Protein AF-A0A2E7PSP0-F1 (afdb_monomer)

Mean predicted aligned error: 5.75 Å

Nearest PDB structures (foldseek):
  1oyz-assembly1_A  TM=4.033E-01  e=1.168E-01  Escherichia coli
  5iz8-assembly2_B  TM=3.965E-01  e=3.398E-01  Homo sapiens
  7uxh-assembly1_C  TM=4.392E-01  e=1.036E+00  Homo sapiens
  6vfk-assembly1_B  TM=2.420E-01  e=1.693E-01  synthetic construct
  6zpp-assembly1_A  TM=1.652E-01  e=2.879E+00  Drechmeria coniospora

Secondary structure (DSSP, 8-state):
---S-TTEEEEEEEE-TTSPEEEEEEE--S-SS-SS---TTS-EEEEE--SPPPPPSS-GGGS-HHHHHHGGG-SSHHHHHHHHHHHHHHHHTT---HHHHHHHHHHHHH-SSHHHHHHHHHHHHHTT---HHHHHHHTT-SSHHHHHHHHHHHHTTS---HHHHHHHHHHHHH---HHHHHHHHHHGGGS-GGGHHHHHHHHHS--TTTT-SSHHHHHHHHHHHHHHH-HHHHHHHHHH---HHHHHHHHHHHHTT--

pLDDT: mean 93.16, std 9.12, range [39.53, 98.75]

Solvent-accessible surface area (backbone atoms only — not comparable to full-atom values): 14741 Å² total; per-residue (Å²): 138,89,76,90,59,88,42,68,34,82,77,45,81,44,69,41,91,49,69,28,39,35,36,38,32,47,54,64,88,53,81,99,64,68,90,85,67,87,67,87,79,65,55,48,78,45,78,49,71,78,84,86,72,56,75,76,92,62,68,74,89,77,49,52,50,49,61,32,48,61,26,52,74,43,90,53,61,48,45,27,54,52,26,43,51,51,45,29,54,35,42,75,69,69,51,85,43,65,65,21,50,53,54,29,54,47,34,42,75,71,36,93,40,71,67,41,21,49,50,20,50,52,41,37,50,62,47,66,73,56,54,70,69,56,36,58,56,42,46,68,45,92,49,61,68,50,24,38,49,22,55,48,65,63,35,66,88,58,48,69,52,71,71,54,48,56,50,50,32,56,43,38,64,72,60,83,52,67,68,42,50,39,54,56,29,59,48,29,65,53,42,59,58,86,62,26,56,60,43,49,45,30,57,26,56,51,50,93,55,48,83,45,89,53,49,50,52,41,40,40,69,27,42,56,74,28,40,80,76,35,59,65,63,44,53,57,44,47,77,58,46,48,25,65,68,48,43,53,52,52,53,52,50,62,61,74,69,72,124

Foldseek 3Di:
DDDPPPQWDFDDWDADPQRWIKTKTDRCPDPPDDPPDGDPPPIDIDTHDDDDTDDDPDDLLPDDLLRLLVQLPPPDVVSLVVSLVSLLVCLVVVHDNPNSLVSLVCQLVPPPDPSSNVSSVSSCLSSVNDDLVRLLVQCPDPDLVSVLVSLCSCCVVLAHDPSRLVSLLVCLQPPDDPSNLLSSLQCLQSDDLVSSLSNLLSNQQDCNCLVPPRNLVSNCVSNVVSCLVDVPSLVVSLVRGPRVVSNVVSVVSSVVSPD

Structure (mmCIF, N/CA/C/O backbone):
data_AF-A0A2E7PSP0-F1
#
_entry.id   AF-A0A2E7PSP0-F1
#
loop_
_atom_site.group_PDB
_atom_site.id
_atom_site.type_symbol
_atom_site.label_atom_id
_atom_site.label_alt_id
_atom_site.label_comp_id
_atom_site.label_asym_id
_atom_site.label_entity_id
_atom_site.label_seq_id
_atom_site.pdbx_PDB_ins_code
_atom_site.Cartn_x
_atom_site.Cartn_y
_atom_site.Cartn_z
_atom_site.occupancy
_atom_site.B_iso_or_equiv
_atom_site.auth_seq_id
_atom_site.auth_comp_id
_atom_site.auth_asym_id
_atom_site.auth_atom_id
_atom_site.pdbx_PDB_model_num
ATOM 1 N N . MET A 1 1 ? 6.966 13.602 29.232 1.00 71.56 1 MET A N 1
ATOM 2 C CA . MET A 1 1 ? 7.280 12.817 30.443 1.00 71.56 1 MET A CA 1
ATOM 3 C C . MET A 1 1 ? 8.720 13.118 30.806 1.00 71.56 1 MET A C 1
ATOM 5 O O . MET A 1 1 ? 9.566 13.024 29.930 1.00 71.56 1 MET A O 1
ATOM 9 N N . GLN A 1 2 ? 8.981 13.558 32.032 1.00 82.06 2 GLN A N 1
ATOM 10 C CA . GLN A 1 2 ? 10.339 13.712 32.555 1.00 82.06 2 GLN A CA 1
ATOM 11 C C . GLN A 1 2 ? 10.537 12.634 33.618 1.00 82.06 2 GLN A C 1
ATOM 13 O O . GLN A 1 2 ? 9.625 12.378 34.402 1.00 82.06 2 GLN A O 1
ATOM 18 N N . THR A 1 3 ? 11.695 11.987 33.621 1.00 85.25 3 THR A N 1
ATOM 19 C CA . THR A 1 3 ? 12.044 10.933 34.577 1.00 85.25 3 THR A CA 1
ATOM 20 C C . THR A 1 3 ? 13.431 11.206 35.143 1.00 85.25 3 THR A C 1
ATOM 22 O O . THR A 1 3 ? 14.281 11.764 34.454 1.00 85.25 3 THR A O 1
ATOM 25 N N . LYS A 1 4 ? 13.638 10.848 36.414 1.00 89.25 4 LYS A N 1
ATOM 26 C CA . LYS A 1 4 ? 14.958 10.874 37.066 1.00 89.25 4 LYS A CA 1
ATOM 27 C C . LYS A 1 4 ? 15.727 9.567 36.865 1.00 89.25 4 LYS A C 1
ATOM 29 O O . LYS A 1 4 ? 16.891 9.488 37.236 1.00 89.25 4 LYS A O 1
ATOM 34 N N . ASP A 1 5 ? 15.061 8.549 36.329 1.00 85.94 5 ASP A N 1
ATOM 35 C CA . ASP A 1 5 ? 15.679 7.272 36.016 1.00 85.94 5 ASP A CA 1
ATOM 36 C C . ASP A 1 5 ? 16.501 7.398 34.732 1.00 85.94 5 ASP A C 1
ATOM 38 O O . ASP A 1 5 ? 15.949 7.574 33.644 1.00 85.94 5 ASP A O 1
ATOM 42 N N . VAL A 1 6 ? 17.822 7.332 34.883 1.00 85.94 6 VAL A N 1
ATOM 43 C CA . VAL A 1 6 ? 18.787 7.467 33.785 1.00 85.94 6 VAL A CA 1
ATOM 44 C C . VAL A 1 6 ? 18.730 6.301 32.798 1.00 85.94 6 VAL A C 1
ATOM 46 O O . VAL A 1 6 ? 19.162 6.456 31.657 1.00 85.94 6 VAL A O 1
ATOM 49 N N . TRP A 1 7 ? 18.150 5.171 33.211 1.00 82.50 7 TRP A N 1
ATOM 50 C CA . TRP A 1 7 ? 18.027 3.959 32.407 1.00 82.50 7 TRP A CA 1
ATOM 51 C C . TRP A 1 7 ? 16.686 3.841 31.691 1.00 82.50 7 TRP A C 1
ATOM 53 O O . TRP A 1 7 ? 16.471 2.874 30.972 1.00 82.50 7 TRP A O 1
ATOM 63 N N . PHE A 1 8 ? 15.780 4.805 31.863 1.00 84.88 8 PHE A N 1
ATOM 64 C CA . PHE A 1 8 ? 14.511 4.822 31.142 1.00 84.88 8 PHE A CA 1
ATOM 65 C C . PHE A 1 8 ? 14.732 5.038 29.638 1.00 84.88 8 PHE A C 1
ATOM 67 O O . PHE A 1 8 ? 15.348 6.030 29.224 1.00 84.88 8 PHE A O 1
ATOM 74 N N . ARG A 1 9 ? 14.137 4.173 28.814 1.00 85.19 9 ARG A N 1
ATOM 75 C CA . ARG A 1 9 ? 14.036 4.324 27.357 1.00 85.19 9 ARG A CA 1
ATOM 76 C C . ARG A 1 9 ? 12.590 4.082 26.938 1.00 85.19 9 ARG A C 1
ATOM 78 O O . ARG A 1 9 ? 12.127 2.951 26.840 1.00 85.19 9 ARG A O 1
ATOM 85 N N . GLY A 1 10 ? 11.867 5.161 26.642 1.00 87.00 10 GLY A N 1
ATOM 86 C CA . GLY A 1 10 ? 10.539 5.063 26.036 1.00 87.00 10 GLY A CA 1
ATOM 87 C C . GLY A 1 10 ? 10.654 4.540 24.605 1.00 87.00 10 GLY A C 1
ATOM 88 O O . GLY A 1 10 ? 11.118 5.273 23.734 1.00 87.00 10 GLY A O 1
ATOM 89 N N . VAL A 1 11 ? 10.248 3.292 24.374 1.00 86.81 11 VAL A N 1
ATOM 90 C CA . VAL A 1 11 ? 10.440 2.597 23.087 1.00 86.81 11 VAL A CA 1
ATOM 91 C C . VAL A 1 11 ? 9.175 2.514 22.242 1.00 86.81 11 VAL A C 1
ATOM 93 O O . VAL A 1 11 ? 9.271 2.379 21.028 1.00 86.81 11 VAL A O 1
ATOM 96 N N . GLU A 1 12 ? 7.996 2.614 22.855 1.00 90.00 12 GLU A N 1
ATOM 97 C CA . GLU A 1 12 ? 6.724 2.448 22.149 1.00 90.00 12 GLU A CA 1
ATOM 98 C C . GLU A 1 12 ? 5.632 3.331 22.750 1.00 90.00 12 GLU A C 1
ATOM 100 O O . GLU A 1 12 ? 5.545 3.498 23.972 1.00 90.00 12 GLU A O 1
ATOM 105 N N . LEU A 1 13 ? 4.774 3.858 21.873 1.00 92.06 13 LEU A N 1
ATOM 106 C CA . LEU A 1 13 ? 3.587 4.633 22.217 1.00 92.06 13 LEU A CA 1
ATOM 107 C C . LEU A 1 13 ? 2.357 4.008 21.561 1.00 92.06 13 LEU A C 1
ATOM 109 O O . LEU A 1 13 ? 2.233 3.992 20.339 1.00 92.06 13 LEU A O 1
ATOM 113 N N . SER A 1 14 ? 1.406 3.559 22.375 1.00 91.44 14 SER A N 1
ATOM 114 C CA . SER A 1 14 ? 0.183 2.910 21.895 1.00 91.44 14 SER A CA 1
ATOM 115 C C . SER A 1 14 ? -1.064 3.516 22.533 1.00 91.44 14 SER A C 1
ATOM 117 O O . SER A 1 14 ? -1.093 3.799 23.725 1.00 91.44 14 SER A O 1
ATOM 119 N N . TYR A 1 15 ? -2.128 3.710 21.755 1.00 89.88 15 TYR A N 1
ATOM 120 C CA . TYR A 1 15 ? -3.398 4.232 22.270 1.00 89.88 15 TYR A CA 1
ATOM 121 C C . TYR A 1 15 ? -4.268 3.112 22.842 1.00 89.88 15 TYR A C 1
ATOM 123 O O . TYR A 1 15 ? -4.353 2.029 22.269 1.00 89.88 15 TYR A O 1
ATOM 131 N N . GLY A 1 16 ? -4.948 3.393 23.949 1.00 91.56 16 GLY A N 1
ATOM 132 C CA . GLY A 1 16 ? -5.977 2.543 24.534 1.00 91.56 16 GLY A CA 1
ATOM 133 C C . GLY A 1 16 ? -7.390 2.859 24.030 1.00 91.56 16 GLY A C 1
ATOM 134 O O . GLY A 1 16 ? -7.619 3.898 23.402 1.00 91.56 16 GLY A O 1
ATOM 135 N N . PRO A 1 17 ? -8.377 2.005 24.358 1.00 93.06 17 PRO A N 1
ATOM 136 C CA . PRO A 1 17 ? -9.785 2.211 23.998 1.00 93.06 17 PRO A CA 1
ATOM 137 C C . PRO A 1 17 ? -10.392 3.509 24.537 1.00 93.06 17 PRO A C 1
ATOM 139 O O . PRO A 1 17 ? -11.297 4.076 23.922 1.00 93.06 17 PRO A O 1
ATOM 142 N N . ASP A 1 18 ? -9.888 3.983 25.669 1.00 92.06 18 ASP A N 1
ATOM 143 C CA . ASP A 1 18 ? -10.347 5.168 26.388 1.00 92.06 18 ASP A CA 1
ATOM 144 C C . ASP A 1 18 ? -9.577 6.445 26.014 1.00 92.06 18 ASP A C 1
ATOM 146 O O . ASP A 1 18 ? -9.788 7.492 26.619 1.00 92.06 18 ASP A O 1
ATOM 150 N N . GLY A 1 19 ? -8.691 6.364 25.014 1.00 89.94 19 GLY A N 1
ATOM 151 C CA . GLY A 1 19 ? -7.869 7.482 24.546 1.00 89.94 19 GLY A CA 1
ATOM 152 C C . GLY A 1 19 ? -6.594 7.713 25.359 1.00 89.94 19 GLY A C 1
ATOM 153 O O . GLY A 1 19 ? 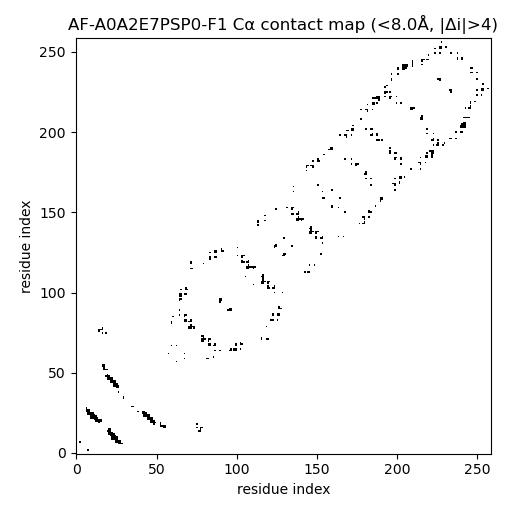-5.808 8.585 24.995 1.00 89.94 19 GLY A O 1
ATOM 154 N N . GLY A 1 20 ? -6.357 6.931 26.419 1.00 92.50 20 GLY A N 1
ATOM 155 C CA . GLY A 1 20 ? -5.087 6.956 27.141 1.00 92.50 20 GLY A CA 1
ATOM 156 C C . GLY A 1 20 ? -3.929 6.484 26.259 1.00 92.50 20 GLY A C 1
ATOM 157 O O . GLY A 1 20 ? -4.107 5.629 25.392 1.00 92.50 20 GLY A O 1
ATOM 158 N N . VAL A 1 21 ? -2.736 7.026 26.488 1.00 92.19 21 VAL A N 1
ATOM 159 C CA . VAL A 1 21 ? -1.502 6.617 25.807 1.00 92.19 21 VAL A CA 1
ATOM 160 C C . VAL A 1 21 ? -0.703 5.718 26.737 1.00 92.19 21 VAL A C 1
ATOM 162 O O . VAL A 1 21 ? -0.357 6.111 27.848 1.00 92.19 21 VAL A O 1
ATOM 165 N N . TYR A 1 22 ? -0.405 4.515 26.278 1.00 92.88 22 TYR A N 1
ATOM 166 C CA . TYR A 1 22 ? 0.503 3.588 26.924 1.00 92.88 22 TYR A CA 1
ATOM 167 C C . TYR A 1 22 ? 1.924 3.841 26.427 1.00 92.88 22 TYR A C 1
ATOM 169 O O . TYR A 1 22 ? 2.145 3.919 25.219 1.00 92.88 22 TYR A O 1
ATOM 177 N N . VAL A 1 23 ? 2.867 3.963 27.360 1.00 93.00 23 VAL A N 1
ATOM 178 C CA . VAL A 1 23 ? 4.303 4.077 27.086 1.00 93.00 23 VAL A CA 1
ATOM 179 C C . VAL A 1 23 ? 4.986 2.829 27.616 1.00 93.00 23 VAL A C 1
ATOM 181 O O . VAL A 1 23 ? 4.871 2.534 28.810 1.00 93.00 23 VAL A O 1
ATOM 184 N N . LEU A 1 24 ? 5.684 2.115 26.735 1.00 90.88 24 LEU A N 1
ATOM 185 C CA . LEU A 1 24 ? 6.563 1.019 27.134 1.00 90.88 24 LEU A CA 1
ATOM 186 C C . LEU A 1 24 ? 7.965 1.561 27.367 1.00 90.88 24 LEU A C 1
ATOM 188 O O . LEU A 1 24 ? 8.513 2.283 26.531 1.00 90.88 24 LEU A O 1
ATOM 192 N N . ASP A 1 25 ? 8.521 1.193 28.508 1.00 87.06 25 ASP A N 1
ATOM 193 C CA . ASP A 1 25 ? 9.875 1.523 28.904 1.00 87.06 25 ASP A CA 1
ATOM 194 C C . ASP A 1 25 ? 10.762 0.281 28.859 1.00 87.06 25 ASP A C 1
ATOM 196 O O . ASP A 1 25 ? 10.456 -0.734 29.493 1.00 87.06 25 ASP A O 1
ATOM 200 N N . TRP A 1 26 ? 11.858 0.388 28.117 1.00 77.69 26 TRP A N 1
ATOM 201 C CA . TRP A 1 26 ? 12.962 -0.555 28.141 1.00 77.69 26 TRP A CA 1
ATOM 202 C C . TRP A 1 26 ? 14.073 0.009 29.028 1.00 77.69 26 TRP A C 1
ATOM 204 O O . TRP A 1 26 ? 14.575 1.101 28.784 1.00 77.69 26 TRP A O 1
ATOM 214 N N . SER A 1 27 ? 14.456 -0.736 30.065 1.00 77.62 27 SER A N 1
ATOM 215 C CA . SER A 1 27 ? 15.596 -0.363 30.900 1.00 77.62 27 SER A CA 1
ATOM 216 C C . SER A 1 27 ? 16.863 -1.014 30.356 1.00 77.62 27 SER A C 1
ATOM 218 O O . SER A 1 27 ? 17.037 -2.227 30.468 1.00 77.62 27 SER A O 1
ATOM 220 N N . ASP A 1 28 ? 17.7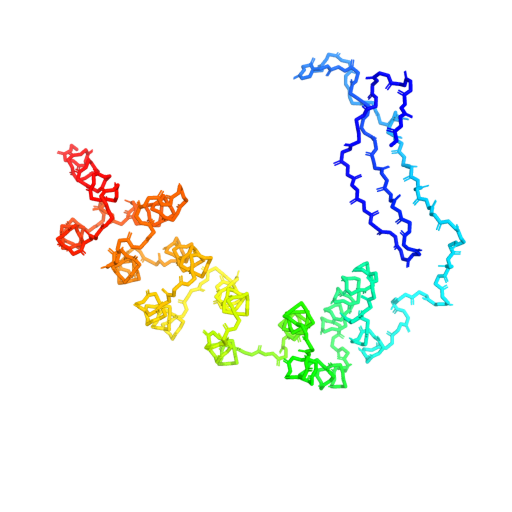12 -0.191 29.748 1.00 69.38 28 ASP A N 1
ATOM 221 C CA . ASP A 1 28 ? 18.973 -0.598 29.126 1.00 69.38 28 ASP A CA 1
ATOM 222 C C . ASP A 1 28 ? 20.137 -0.251 30.060 1.00 69.38 28 ASP A C 1
ATOM 224 O O . ASP A 1 28 ? 20.661 0.860 30.010 1.00 69.38 28 ASP A O 1
ATOM 228 N N . ILE A 1 29 ? 20.471 -1.167 30.976 1.00 73.94 29 ILE A N 1
ATOM 229 C CA . ILE A 1 29 ? 21.556 -0.975 31.955 1.00 73.94 29 ILE A CA 1
ATOM 230 C C . ILE A 1 29 ? 22.924 -1.471 31.457 1.00 73.94 29 ILE A C 1
ATOM 232 O O . ILE A 1 29 ? 23.925 -1.272 32.144 1.00 73.94 29 ILE A O 1
ATOM 236 N N . GLY A 1 30 ? 22.976 -2.080 30.268 1.00 66.94 30 GLY A N 1
ATOM 237 C CA . GLY A 1 30 ? 24.173 -2.667 29.672 1.00 66.94 30 GLY A CA 1
ATOM 238 C C . GLY A 1 30 ? 24.266 -2.292 28.197 1.00 66.94 30 GLY A C 1
ATOM 239 O O . GLY A 1 30 ? 23.783 -3.020 27.336 1.00 66.94 30 GLY A O 1
ATOM 240 N N . GLU A 1 31 ? 24.891 -1.151 27.894 1.00 56.16 31 GLU A N 1
ATOM 241 C CA . GLU A 1 31 ? 24.964 -0.634 26.524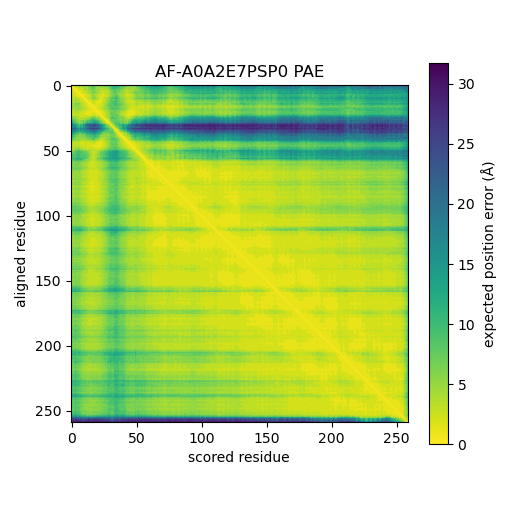 1.00 56.16 31 GLU A CA 1
ATOM 242 C C . GLU A 1 31 ? 25.603 -1.644 25.549 1.00 56.16 31 GLU A C 1
ATOM 244 O O . GLU A 1 31 ? 26.785 -1.968 25.652 1.00 56.16 31 GLU A O 1
ATOM 249 N N . CYS A 1 32 ? 24.821 -2.078 24.553 1.00 60.53 32 CYS A N 1
ATOM 250 C CA . CYS A 1 32 ? 25.211 -2.728 23.285 1.00 60.53 32 CYS A CA 1
ATOM 251 C C . CYS A 1 32 ? 26.057 -4.023 23.323 1.00 60.53 32 CYS A C 1
ATOM 253 O O . CYS A 1 32 ? 26.163 -4.686 22.290 1.00 60.53 32 CYS A O 1
ATOM 255 N N . HIS A 1 33 ? 26.608 -4.432 24.464 1.00 60.50 33 HIS A N 1
ATOM 256 C CA . HIS A 1 33 ? 27.386 -5.658 24.650 1.00 60.50 33 HIS A CA 1
ATOM 257 C C . HIS A 1 33 ? 27.130 -6.207 26.063 1.00 60.50 33 HIS A C 1
ATOM 259 O O . HIS A 1 33 ? 27.864 -5.917 27.004 1.00 60.50 33 HIS A O 1
ATOM 265 N N . GLU A 1 34 ? 26.045 -6.968 26.220 1.00 59.06 34 GLU A N 1
ATOM 266 C CA . GLU A 1 34 ? 25.614 -7.516 27.514 1.00 59.06 34 GLU A CA 1
ATOM 267 C C . GLU A 1 34 ? 26.605 -8.566 28.050 1.00 59.06 34 GLU A C 1
ATOM 269 O O . GLU A 1 34 ? 26.826 -9.602 27.422 1.00 59.06 34 GLU A O 1
ATOM 274 N N . ASN A 1 35 ? 27.149 -8.328 29.249 1.00 59.94 35 ASN A N 1
ATOM 275 C CA . ASN A 1 35 ? 27.879 -9.329 30.046 1.00 59.94 35 ASN A CA 1
ATOM 276 C C . ASN A 1 35 ? 27.060 -9.827 31.261 1.00 59.94 35 ASN A C 1
ATOM 278 O O . ASN A 1 35 ? 27.475 -10.771 31.931 1.00 59.94 35 ASN A O 1
ATOM 282 N N . ASP A 1 36 ? 25.910 -9.210 31.550 1.00 66.62 36 ASP A N 1
ATOM 283 C CA . ASP A 1 36 ? 25.029 -9.442 32.708 1.00 66.62 36 ASP A CA 1
ATOM 284 C C . ASP A 1 36 ? 23.599 -9.902 32.339 1.00 66.62 36 ASP A C 1
ATOM 286 O O . ASP A 1 36 ? 22.880 -10.424 33.195 1.00 66.62 36 ASP A O 1
ATOM 290 N N . GLY A 1 37 ? 23.230 -9.838 31.055 1.00 65.69 37 GLY A N 1
ATOM 291 C CA . GLY A 1 37 ? 22.033 -10.459 30.475 1.00 65.69 37 GLY A CA 1
ATOM 292 C C . GLY A 1 37 ? 20.758 -9.603 30.502 1.00 65.69 37 GLY A C 1
ATOM 293 O O . GLY A 1 37 ? 20.738 -8.457 30.934 1.00 65.69 37 GLY A O 1
ATOM 294 N N . VAL A 1 38 ? 19.645 -10.176 30.026 1.00 69.19 38 VAL A N 1
ATOM 295 C CA . VAL A 1 38 ? 18.375 -9.447 29.843 1.00 69.19 38 VAL A CA 1
ATOM 296 C C . VAL A 1 38 ? 17.596 -9.298 31.157 1.00 69.19 38 VAL A C 1
ATOM 298 O O . VAL A 1 38 ? 17.055 -10.268 31.702 1.00 69.19 38 VAL A O 1
ATOM 301 N N . HIS A 1 39 ? 17.424 -8.059 31.620 1.00 73.12 39 HIS A N 1
ATOM 302 C CA . HIS A 1 39 ? 16.667 -7.723 32.831 1.00 73.12 39 HIS A CA 1
ATOM 303 C C . HIS A 1 39 ? 15.143 -7.760 32.609 1.00 73.12 39 HIS A C 1
ATOM 305 O O . HIS A 1 39 ? 14.502 -6.772 32.264 1.00 73.12 39 HIS A O 1
ATOM 311 N N . ARG A 1 40 ? 14.517 -8.918 32.846 1.00 75.31 40 ARG A N 1
ATOM 312 C CA . ARG A 1 40 ? 13.077 -9.149 32.582 1.00 75.31 40 ARG A CA 1
ATOM 313 C C . ARG A 1 40 ? 12.094 -8.440 33.524 1.00 75.31 40 ARG A C 1
ATOM 315 O O . ARG A 1 40 ? 10.895 -8.456 33.258 1.00 75.31 40 ARG A O 1
ATOM 322 N N . THR A 1 41 ? 12.565 -7.859 34.624 1.00 79.94 41 THR A N 1
ATOM 323 C CA . THR A 1 41 ? 11.721 -7.234 35.663 1.00 79.94 41 THR A CA 1
ATOM 324 C C . THR A 1 41 ? 11.849 -5.713 35.727 1.00 79.94 41 THR A C 1
ATOM 326 O O . THR A 1 41 ? 11.142 -5.084 36.510 1.00 79.94 41 THR A O 1
ATOM 329 N N . SER A 1 42 ? 12.731 -5.113 34.923 1.00 76.88 42 SER A N 1
ATOM 330 C CA . SER A 1 42 ? 12.992 -3.667 34.929 1.00 76.88 42 SER A CA 1
ATOM 331 C C . SER A 1 42 ? 12.089 -2.875 33.976 1.00 76.88 42 SER A C 1
ATOM 333 O O . SER A 1 42 ? 11.986 -1.656 34.104 1.00 76.88 42 SER A O 1
ATOM 335 N N . GLY A 1 43 ? 11.409 -3.551 33.043 1.00 79.81 43 GLY A N 1
ATOM 336 C CA . GLY A 1 43 ? 10.464 -2.921 32.122 1.00 79.81 43 GLY A CA 1
ATOM 337 C C . GLY A 1 43 ? 9.221 -2.384 32.835 1.00 79.81 43 GLY A C 1
ATOM 338 O O . GLY A 1 43 ? 8.681 -3.014 33.747 1.00 79.81 43 GLY A O 1
ATOM 339 N N . ARG A 1 44 ? 8.739 -1.216 32.404 1.00 87.44 44 ARG A N 1
ATOM 340 C CA . ARG A 1 44 ? 7.559 -0.549 32.979 1.00 87.44 44 ARG A CA 1
ATOM 341 C C . ARG A 1 44 ? 6.552 -0.200 31.890 1.00 87.44 44 ARG A C 1
ATOM 343 O O . ARG A 1 44 ? 6.919 0.118 30.762 1.00 87.44 44 ARG A O 1
ATOM 350 N N . ILE A 1 45 ? 5.269 -0.222 32.252 1.00 90.69 45 ILE A N 1
ATOM 351 C CA . ILE A 1 45 ? 4.171 0.231 31.394 1.00 90.69 45 ILE A CA 1
ATOM 352 C C . ILE A 1 45 ? 3.499 1.416 32.076 1.00 90.69 45 ILE A C 1
ATOM 354 O O . ILE A 1 45 ? 2.874 1.268 33.126 1.00 90.69 45 ILE A O 1
ATOM 358 N N . PHE A 1 46 ? 3.605 2.593 31.469 1.00 91.50 46 PHE A N 1
ATOM 359 C CA . PHE A 1 46 ? 2.931 3.797 31.945 1.00 91.50 46 PHE A CA 1
ATOM 360 C C . PHE A 1 46 ? 1.652 4.013 31.149 1.00 91.50 46 PHE A C 1
ATOM 362 O O . PHE A 1 46 ? 1.666 3.886 29.930 1.00 91.50 46 PHE A O 1
ATOM 369 N N . LYS A 1 47 ? 0.561 4.397 31.814 1.00 92.69 47 LYS A N 1
ATOM 370 C CA . LYS A 1 47 ? -0.646 4.892 31.146 1.00 92.69 47 LYS A CA 1
ATOM 371 C C . LYS A 1 47 ? -0.803 6.378 31.426 1.00 92.69 47 LYS A C 1
ATOM 373 O O . LYS A 1 47 ? -1.057 6.783 32.556 1.00 92.69 47 LYS A O 1
ATOM 378 N N . ILE A 1 48 ? -0.690 7.183 30.383 1.00 92.12 48 ILE A N 1
ATOM 379 C CA . ILE A 1 48 ? -0.890 8.627 30.417 1.00 92.12 48 ILE A CA 1
ATOM 380 C C . ILE A 1 48 ? -2.326 8.904 29.985 1.00 92.12 48 ILE A C 1
ATOM 382 O O . ILE A 1 48 ? -2.760 8.472 28.921 1.00 92.12 48 ILE A O 1
ATOM 386 N N . SER A 1 49 ? -3.083 9.602 30.824 1.00 92.44 49 SER A N 1
ATOM 387 C CA . SER A 1 49 ? -4.469 9.986 30.545 1.00 92.44 49 SER A CA 1
ATOM 388 C C . SER A 1 49 ? -4.658 11.470 30.838 1.00 92.44 49 SER A C 1
ATOM 390 O O . SER A 1 49 ? -3.986 12.016 31.711 1.00 92.44 49 SER A O 1
ATOM 392 N N . TYR A 1 50 ? -5.560 12.118 30.105 1.00 88.31 50 TYR A N 1
ATOM 393 C CA . TYR A 1 50 ? -5.920 13.517 30.313 1.00 88.31 50 TYR A CA 1
ATOM 394 C C . TYR A 1 50 ? -7.424 13.625 30.565 1.00 88.31 50 TYR A C 1
ATOM 396 O O . TYR A 1 50 ? -8.218 13.155 29.752 1.00 88.31 50 TYR A O 1
ATOM 404 N N . GLY A 1 51 ? -7.802 14.246 31.684 1.00 88.56 51 GLY A N 1
ATOM 405 C CA . GLY A 1 51 ? -9.194 14.324 32.124 1.00 88.56 51 GLY A CA 1
ATOM 406 C C . GLY A 1 51 ? -9.766 12.968 32.550 1.00 88.56 51 GLY A C 1
ATOM 407 O O . GLY A 1 51 ? -9.039 12.067 32.972 1.00 88.56 51 GLY A O 1
ATOM 408 N N . GLU A 1 52 ? -11.087 12.832 32.451 1.00 86.00 52 GLU A N 1
ATOM 409 C CA . GLU A 1 52 ? -11.786 11.589 32.776 1.00 86.00 52 GLU A CA 1
ATOM 410 C C . GLU A 1 52 ? -11.685 10.569 31.638 1.00 86.00 52 GLU A C 1
ATOM 412 O O . GLU A 1 52 ? -12.007 10.853 30.482 1.00 86.00 52 GLU A O 1
ATOM 417 N N . THR A 1 53 ? -11.285 9.345 31.982 1.00 85.69 53 THR A N 1
ATOM 418 C CA . THR A 1 53 ? -11.260 8.221 31.041 1.00 85.69 53 THR A CA 1
ATOM 419 C C . THR A 1 53 ? -12.582 7.469 31.078 1.00 85.69 53 THR A C 1
ATOM 421 O O . THR A 1 53 ? -13.101 7.132 32.143 1.00 85.69 53 THR A O 1
ATOM 424 N N . LYS A 1 54 ? -13.140 7.182 29.900 1.00 83.81 54 LYS A N 1
ATOM 425 C CA . LYS A 1 54 ? -14.381 6.412 29.775 1.00 83.81 54 LYS A CA 1
ATOM 426 C C . LYS A 1 54 ? -14.052 4.960 29.479 1.00 83.81 54 LYS A C 1
ATOM 428 O O . LYS A 1 54 ? -13.445 4.654 28.453 1.00 83.81 54 LYS A O 1
ATOM 433 N N . ARG A 1 55 ? -14.487 4.058 30.360 1.00 84.69 55 ARG A N 1
ATOM 434 C CA . ARG A 1 55 ? -14.454 2.622 30.067 1.00 84.69 55 ARG A CA 1
ATOM 435 C C . ARG A 1 55 ? -15.365 2.310 28.882 1.00 84.69 55 ARG A C 1
ATOM 437 O O . ARG A 1 55 ? -16.378 2.977 28.671 1.00 84.69 55 ARG A O 1
ATOM 444 N N . LEU A 1 56 ? -15.000 1.278 28.126 1.00 86.38 56 LEU A N 1
ATOM 445 C CA . LEU A 1 56 ? -15.881 0.723 27.106 1.00 86.38 56 LEU A CA 1
ATOM 446 C C . LEU A 1 56 ? -17.175 0.239 27.765 1.00 86.38 56 LEU A C 1
ATOM 448 O O . LEU A 1 56 ? -17.120 -0.447 28.784 1.00 86.38 56 LEU A O 1
ATOM 452 N N . ALA A 1 57 ? -18.316 0.579 27.167 1.00 84.88 57 ALA A N 1
ATOM 453 C CA . ALA A 1 57 ? -19.615 0.092 27.628 1.00 84.88 57 ALA A CA 1
ATOM 454 C C . ALA A 1 57 ? -19.751 -1.428 27.439 1.00 84.88 57 ALA A C 1
ATOM 456 O O . ALA A 1 57 ? -20.314 -2.103 28.293 1.00 84.88 57 ALA A O 1
ATOM 457 N N . LYS A 1 58 ? -19.198 -1.955 26.338 1.00 90.31 58 LYS A N 1
ATOM 458 C CA . LYS A 1 58 ? -19.087 -3.387 26.045 1.00 90.31 58 LYS A CA 1
ATOM 459 C C . LYS A 1 58 ? -17.755 -3.708 25.354 1.00 90.31 58 LYS A C 1
ATOM 461 O O . LYS A 1 58 ? -17.239 -2.849 24.626 1.00 90.31 58 LYS A O 1
ATOM 466 N N . PRO A 1 59 ? -17.171 -4.899 25.572 1.00 93.75 59 PRO A N 1
ATOM 467 C CA . PRO A 1 59 ? -16.015 -5.362 24.811 1.00 93.75 59 PRO A CA 1
ATOM 468 C C . PRO A 1 59 ? -16.296 -5.372 23.303 1.00 93.75 59 PRO A C 1
ATOM 470 O O . PRO A 1 59 ? -17.361 -5.798 22.869 1.00 93.75 59 PRO A O 1
ATOM 473 N N . LEU A 1 60 ? -15.333 -4.938 22.478 1.00 95.56 60 LEU A N 1
ATOM 474 C CA . LEU A 1 60 ? -15.584 -4.827 21.033 1.00 95.56 60 LEU A CA 1
ATOM 475 C C . LEU A 1 60 ? -15.829 -6.179 20.340 1.00 95.56 60 LEU A C 1
ATOM 477 O O . LEU A 1 60 ? -16.488 -6.210 19.312 1.00 95.56 60 LEU A O 1
ATOM 481 N N . HIS A 1 61 ? -15.322 -7.290 20.883 1.00 94.81 61 HIS A N 1
ATOM 482 C CA . HIS A 1 61 ? -15.518 -8.626 20.301 1.00 94.81 61 HIS A CA 1
ATOM 483 C C . HIS A 1 61 ? -16.956 -9.155 20.453 1.00 94.81 61 HIS A C 1
ATOM 485 O O . HIS A 1 61 ? -17.318 -10.131 19.804 1.00 94.81 61 HIS A O 1
ATOM 491 N N . GLU A 1 62 ? -17.767 -8.515 21.299 1.00 95.12 62 GLU A N 1
ATOM 492 C CA . GLU A 1 62 ? -19.194 -8.811 21.467 1.00 95.12 62 GLU A CA 1
ATOM 493 C C . GLU A 1 62 ? -20.073 -7.998 20.501 1.00 95.12 62 GLU A C 1
ATOM 495 O O . GLU A 1 62 ? -21.291 -8.167 20.484 1.00 95.12 62 GLU A O 1
ATOM 500 N N . LEU A 1 63 ? -19.482 -7.090 19.715 1.00 96.12 63 LEU A N 1
ATOM 501 C CA . LEU A 1 63 ? -20.204 -6.312 18.712 1.00 96.12 63 LEU A CA 1
ATOM 502 C C . LEU A 1 63 ? -20.551 -7.157 17.491 1.00 96.12 63 LEU A C 1
ATOM 504 O O . LEU A 1 63 ? -19.766 -8.001 17.048 1.00 96.12 63 LEU A O 1
ATOM 508 N N . ASP A 1 64 ? -21.701 -6.860 16.892 1.00 95.50 64 ASP A N 1
ATOM 509 C CA . ASP A 1 64 ? -22.030 -7.406 15.582 1.00 95.50 64 ASP A CA 1
ATOM 510 C C . ASP A 1 64 ? -21.198 -6.747 14.462 1.00 95.50 64 ASP A C 1
ATOM 512 O O . ASP A 1 64 ? -20.512 -5.733 14.637 1.00 95.50 64 ASP A O 1
ATOM 516 N N . SER A 1 65 ? -21.242 -7.342 13.271 1.00 96.00 65 SER A N 1
ATOM 517 C CA . SER A 1 65 ? -20.457 -6.890 12.122 1.00 96.00 65 SER A CA 1
ATOM 518 C C . SER A 1 65 ? -20.811 -5.459 11.680 1.00 96.00 65 SER A C 1
ATOM 520 O O . SER A 1 65 ? -19.930 -4.717 11.245 1.00 96.00 65 SER A O 1
ATOM 522 N N . LEU A 1 66 ? -22.070 -5.029 11.807 1.00 97.56 66 LEU A N 1
ATOM 523 C CA . LEU A 1 66 ? -22.493 -3.674 11.445 1.00 97.56 66 LEU A CA 1
ATOM 524 C C . LEU A 1 66 ? -22.017 -2.644 12.481 1.00 97.56 66 LEU A C 1
ATOM 526 O O . LEU A 1 66 ? -21.573 -1.551 12.122 1.00 97.56 66 LEU A O 1
ATOM 530 N N . GLU A 1 67 ? -22.083 -2.980 13.765 1.00 97.56 67 GLU A N 1
ATOM 531 C CA . GLU A 1 67 ? -21.541 -2.176 14.857 1.00 97.56 67 GLU A CA 1
ATOM 532 C C . GLU A 1 67 ? -20.028 -1.985 14.699 1.00 97.56 67 GLU A C 1
ATOM 534 O O . GLU A 1 67 ? -19.541 -0.855 14.778 1.00 97.56 67 GLU A O 1
ATOM 539 N N . LEU A 1 68 ? -19.289 -3.054 14.382 1.00 98.06 68 LEU A N 1
ATOM 540 C CA . LEU A 1 68 ? -17.856 -2.984 14.079 1.00 98.06 68 LEU A CA 1
ATOM 541 C C . LEU A 1 68 ? -17.571 -2.114 12.847 1.00 98.06 68 LEU A C 1
ATOM 543 O O . LEU A 1 68 ? -16.653 -1.290 12.861 1.00 98.06 68 LEU A O 1
ATOM 547 N N . ALA A 1 69 ? -18.373 -2.244 11.790 1.00 98.00 69 ALA A N 1
ATOM 548 C CA . ALA A 1 69 ? -18.243 -1.439 10.577 1.00 98.00 69 ALA A CA 1
ATOM 549 C C . ALA A 1 69 ? -18.379 0.070 10.881 1.00 98.00 69 ALA A C 1
ATOM 551 O O . ALA A 1 69 ? -17.571 0.882 10.420 1.00 98.00 69 ALA A O 1
ATOM 552 N N . LYS A 1 70 ? -19.328 0.458 11.743 1.00 97.38 70 LYS A N 1
ATOM 553 C CA . LYS A 1 70 ? -19.538 1.859 12.159 1.00 97.38 70 LYS A CA 1
ATOM 554 C C . LYS A 1 70 ? -18.352 2.460 12.925 1.00 97.38 70 LYS A C 1
ATOM 556 O O . LYS A 1 70 ? -18.183 3.679 12.926 1.00 97.38 70 LYS A O 1
ATOM 561 N N . LEU A 1 71 ? -17.485 1.643 13.529 1.00 97.31 71 LEU A N 1
ATOM 562 C CA . LEU A 1 71 ? -16.292 2.128 14.237 1.00 97.31 71 LEU A CA 1
ATOM 563 C C . LEU A 1 71 ? -15.178 2.629 13.305 1.00 97.31 71 LEU A C 1
ATOM 565 O O . LEU A 1 71 ? -14.234 3.264 13.779 1.00 97.31 71 LEU A O 1
ATOM 569 N N . GLN A 1 72 ? -15.273 2.432 11.984 1.00 97.56 72 GLN A N 1
ATOM 570 C CA . GLN A 1 72 ? -14.258 2.934 11.045 1.00 97.56 72 GLN A CA 1
ATOM 571 C C . GLN A 1 72 ? -14.155 4.467 11.003 1.00 97.56 72 GLN A C 1
ATOM 573 O O . GLN A 1 72 ? -13.114 5.004 10.623 1.00 97.56 72 GLN A O 1
ATOM 578 N N . THR A 1 73 ? -15.182 5.191 11.446 1.00 96.88 73 THR A N 1
ATOM 579 C CA . THR A 1 73 ? -15.165 6.659 11.565 1.00 96.88 73 THR A CA 1
ATOM 580 C C . THR A 1 73 ? -14.972 7.141 13.004 1.00 96.88 73 THR A C 1
ATOM 582 O O . THR A 1 73 ? -15.152 8.326 13.289 1.00 96.88 73 THR A O 1
ATOM 585 N N . HIS A 1 74 ? -14.633 6.246 13.935 1.00 95.12 74 HIS A N 1
ATOM 586 C CA . HIS A 1 74 ? -14.405 6.621 15.325 1.00 95.12 74 HIS A CA 1
ATOM 587 C C . HIS A 1 74 ? -13.192 7.562 15.449 1.00 95.12 74 HIS A C 1
ATOM 589 O O . HIS A 1 74 ? -12.195 7.414 14.741 1.00 95.12 74 HIS A O 1
ATOM 595 N N . LYS A 1 75 ? -13.270 8.546 16.359 1.00 92.19 75 LYS A N 1
ATOM 596 C CA . LYS A 1 75 ? -12.208 9.556 16.544 1.00 92.19 75 LYS A CA 1
ATOM 597 C C . LYS A 1 75 ? -10.915 8.967 17.113 1.00 92.19 75 LYS A C 1
ATOM 599 O O . LYS A 1 75 ? -9.834 9.447 16.800 1.00 92.19 75 LYS A O 1
ATOM 604 N N . ASN A 1 76 ? -11.036 7.947 17.960 1.00 91.75 76 ASN A N 1
ATOM 605 C CA . ASN A 1 76 ? -9.900 7.184 18.470 1.00 91.75 76 ASN A CA 1
ATOM 606 C C . ASN A 1 76 ? -9.586 6.022 17.515 1.00 91.75 76 ASN A C 1
ATOM 608 O O . ASN A 1 76 ? -10.404 5.106 17.392 1.00 91.75 76 ASN A O 1
ATOM 612 N N . GLU A 1 77 ? -8.400 6.056 16.902 1.00 91.56 77 GLU A N 1
ATOM 613 C CA . GLU A 1 77 ? -7.903 5.071 15.928 1.00 91.56 77 GLU A CA 1
ATOM 614 C C . GLU A 1 77 ? -7.812 3.646 16.493 1.00 91.56 77 GLU A C 1
ATOM 616 O O . GLU A 1 77 ? -7.889 2.675 15.742 1.00 91.56 77 GLU A O 1
ATOM 621 N N . TRP A 1 78 ? -7.702 3.486 17.817 1.00 94.31 78 TRP A N 1
ATOM 622 C CA . TRP A 1 78 ? -7.748 2.160 18.435 1.00 94.31 78 TRP A CA 1
ATOM 623 C C . TRP A 1 78 ? -9.026 1.404 18.039 1.00 94.31 78 TRP A C 1
ATOM 625 O O . TRP A 1 78 ? -8.967 0.227 17.687 1.00 94.31 78 TRP A O 1
ATOM 635 N N . HIS A 1 79 ? -10.172 2.094 18.007 1.00 95.88 79 HIS A N 1
ATOM 636 C CA . HIS A 1 79 ? -11.465 1.482 17.685 1.00 95.88 79 HIS A CA 1
ATOM 637 C C . HIS A 1 79 ? -11.533 1.025 16.230 1.00 95.88 79 HIS A C 1
ATOM 639 O O . HIS A 1 79 ? -11.933 -0.105 15.973 1.00 95.88 79 HIS A O 1
ATOM 645 N N . SER A 1 80 ? -11.101 1.856 15.277 1.00 95.94 80 SER A N 1
ATOM 646 C CA . SER A 1 80 ? -11.117 1.503 13.851 1.00 95.94 80 SER A CA 1
ATOM 647 C C . SER A 1 80 ? -10.168 0.338 13.543 1.00 95.94 80 SER A C 1
ATOM 649 O O . SER A 1 80 ? -10.523 -0.557 12.770 1.00 95.94 80 SER A O 1
ATOM 651 N N . ARG A 1 81 ? -8.976 0.309 14.163 1.00 95.50 81 ARG A N 1
ATOM 652 C CA . ARG A 1 81 ? -7.989 -0.774 14.002 1.00 95.50 81 ARG A CA 1
ATOM 653 C C . ARG A 1 81 ? -8.490 -2.091 14.584 1.00 95.50 81 ARG A C 1
ATOM 655 O O . ARG A 1 81 ? -8.446 -3.104 13.888 1.00 95.50 81 ARG A O 1
ATOM 662 N N . VAL A 1 82 ? -8.996 -2.078 15.818 1.00 96.75 82 VAL A N 1
ATOM 663 C CA . VAL A 1 82 ? -9.532 -3.288 16.460 1.00 96.75 82 VAL A CA 1
ATOM 664 C C . VAL A 1 82 ? -10.770 -3.789 15.725 1.00 96.75 82 VAL A C 1
ATOM 666 O O . VAL A 1 82 ? -10.863 -4.981 15.453 1.00 96.75 82 VAL A O 1
ATOM 669 N N . ALA A 1 83 ? -11.674 -2.896 15.316 1.00 97.81 83 ALA A N 1
ATOM 670 C CA . ALA A 1 83 ? -12.868 -3.291 14.582 1.00 97.81 83 ALA A CA 1
ATOM 671 C C . ALA A 1 83 ? -12.555 -3.928 13.222 1.00 97.81 83 ALA A C 1
ATOM 673 O O . ALA A 1 83 ? -13.188 -4.909 12.851 1.00 97.81 83 ALA A O 1
ATOM 674 N N . ARG A 1 84 ? -11.546 -3.424 12.496 1.00 97.75 84 ARG A N 1
ATOM 675 C CA . ARG A 1 84 ? -11.099 -4.024 11.226 1.00 97.75 84 ARG A CA 1
ATOM 676 C C . ARG A 1 84 ? -10.574 -5.445 11.432 1.00 97.75 84 ARG A C 1
ATOM 678 O O . ARG A 1 84 ? -10.942 -6.334 10.676 1.00 97.75 84 ARG A O 1
ATOM 685 N N . ARG A 1 85 ? -9.762 -5.660 12.475 1.00 98.00 85 ARG A N 1
ATOM 686 C CA . ARG A 1 85 ? -9.260 -6.996 12.827 1.00 98.00 85 ARG A CA 1
ATOM 687 C C . ARG A 1 85 ? -10.408 -7.949 13.170 1.00 98.00 85 ARG A C 1
ATOM 689 O O . ARG A 1 85 ? -10.462 -9.042 12.630 1.00 98.00 85 ARG A O 1
ATOM 696 N N . LEU A 1 86 ? -11.358 -7.515 14.000 1.00 98.31 86 LEU A N 1
ATOM 697 C CA . LEU A 1 86 ? -12.518 -8.334 14.373 1.00 98.31 86 LEU A CA 1
ATOM 698 C C . LEU A 1 86 ? -13.413 -8.668 13.169 1.00 98.31 86 LEU A C 1
ATOM 700 O O . LEU A 1 86 ? -13.901 -9.786 13.062 1.00 98.31 86 LEU A O 1
ATOM 704 N N . LEU A 1 87 ? -13.589 -7.739 12.224 1.00 98.62 87 LEU A N 1
ATOM 705 C CA . LEU A 1 87 ? -14.299 -8.010 10.967 1.00 98.62 87 LEU A CA 1
ATOM 706 C C . LEU A 1 87 ? -13.585 -9.062 10.109 1.00 98.62 87 LEU A C 1
ATOM 708 O O . LEU A 1 87 ? -14.244 -9.912 9.517 1.00 98.62 87 LEU A O 1
ATOM 712 N N . GLN A 1 88 ? -12.252 -9.042 10.073 1.00 98.00 88 GLN A N 1
ATOM 713 C CA . GLN A 1 88 ? -11.462 -10.083 9.416 1.00 98.00 88 GLN A CA 1
ATOM 714 C C . GLN A 1 88 ? -11.619 -11.443 10.119 1.00 98.00 88 GLN A C 1
ATOM 716 O O . GLN A 1 88 ? -11.825 -12.456 9.456 1.00 98.00 88 GLN A O 1
ATOM 721 N N . GLU A 1 89 ? -11.586 -11.474 11.455 1.00 97.88 89 GLU A N 1
ATOM 722 C CA . GLU A 1 89 ? -11.855 -12.687 12.245 1.00 97.88 89 GLU A CA 1
ATOM 723 C C . GLU A 1 89 ? -13.273 -13.228 11.972 1.00 97.88 89 GLU A C 1
ATOM 725 O O . GLU A 1 89 ? -13.462 -14.432 11.804 1.00 97.88 89 GLU A O 1
ATOM 730 N N . HIS A 1 90 ? -14.268 -12.344 11.848 1.00 97.62 90 HIS A N 1
ATOM 731 C CA . HIS A 1 90 ? -15.637 -12.706 11.473 1.00 97.62 90 HIS A CA 1
ATOM 732 C C . HIS A 1 90 ? -15.719 -13.306 10.063 1.00 97.62 90 HIS A C 1
ATOM 734 O O . HIS A 1 90 ? -16.421 -14.301 9.881 1.00 97.62 90 HIS A O 1
ATOM 740 N N . ALA A 1 91 ? -14.988 -12.744 9.093 1.00 97.69 91 ALA A N 1
ATOM 741 C CA . ALA A 1 91 ? -14.918 -13.270 7.730 1.00 97.69 91 ALA A CA 1
ATOM 742 C C . ALA A 1 91 ? -14.333 -14.688 7.706 1.00 97.69 91 ALA A C 1
ATOM 744 O O . ALA A 1 91 ? -14.916 -15.590 7.109 1.00 97.69 91 ALA A O 1
ATOM 745 N N . LEU A 1 92 ? -13.218 -14.902 8.415 1.00 97.06 92 LEU A N 1
ATOM 746 C CA . LEU A 1 92 ? -12.569 -16.213 8.525 1.00 97.06 92 LEU A CA 1
ATOM 747 C C . LEU A 1 92 ? -13.459 -17.254 9.214 1.00 97.06 92 LEU A C 1
ATOM 749 O O . LEU A 1 92 ? -13.432 -18.425 8.849 1.00 97.06 92 LEU A O 1
ATOM 753 N N . ALA A 1 93 ? -14.270 -16.829 10.184 1.00 96.94 93 ALA A N 1
ATOM 754 C CA . ALA A 1 93 ? -15.240 -17.685 10.860 1.00 96.94 93 ALA A CA 1
ATOM 755 C C . ALA A 1 93 ? -16.517 -17.952 10.035 1.00 96.94 93 ALA A C 1
ATOM 757 O O . ALA A 1 93 ? -17.415 -18.634 10.525 1.00 96.94 93 ALA A O 1
ATOM 758 N N . GLY A 1 94 ? -16.636 -17.401 8.821 1.00 96.38 94 GLY A N 1
ATOM 759 C CA . GLY A 1 94 ? -17.812 -17.573 7.964 1.00 96.38 94 GLY A CA 1
ATOM 760 C C . GLY A 1 94 ? -19.077 -16.889 8.492 1.00 96.38 94 GLY A C 1
ATOM 761 O O . GLY A 1 94 ? -20.182 -17.310 8.155 1.00 96.38 94 GLY A O 1
ATOM 762 N N . LYS A 1 95 ? -18.943 -15.860 9.342 1.00 96.44 95 LYS A N 1
ATOM 763 C CA . LYS A 1 95 ? -20.097 -15.081 9.817 1.00 96.44 95 LYS A CA 1
ATOM 764 C C . LYS A 1 95 ? -20.687 -14.244 8.681 1.00 96.44 95 LYS A C 1
ATOM 766 O O . LYS A 1 95 ? -19.976 -13.836 7.764 1.00 96.44 95 LYS A O 1
ATOM 771 N N . ASP A 1 96 ? -21.974 -13.920 8.788 1.00 96.12 96 ASP A N 1
ATOM 772 C CA . ASP A 1 96 ? -22.601 -12.973 7.868 1.00 96.12 96 ASP A CA 1
ATOM 773 C C . ASP A 1 96 ? -22.019 -11.558 8.050 1.00 96.12 96 ASP A C 1
ATOM 775 O O . ASP A 1 96 ? -21.937 -11.005 9.155 1.00 96.12 96 ASP A O 1
ATOM 779 N N . LEU A 1 97 ? -21.591 -10.985 6.927 1.00 97.69 97 LEU A N 1
ATOM 780 C CA . LEU A 1 97 ? -20.977 -9.669 6.809 1.00 97.69 97 LEU A CA 1
ATOM 781 C C . LEU A 1 97 ? -21.741 -8.760 5.839 1.00 97.69 97 LEU A C 1
ATOM 783 O O . LEU A 1 97 ? -21.244 -7.676 5.534 1.00 97.69 97 LEU A O 1
ATOM 787 N N . GLY A 1 98 ? -22.924 -9.155 5.353 1.00 97.31 98 GLY A N 1
ATOM 788 C CA . GLY A 1 98 ? -23.672 -8.415 4.330 1.00 97.31 98 GLY A CA 1
ATOM 789 C C . GLY A 1 98 ? -23.879 -6.942 4.691 1.00 97.31 98 GLY A C 1
ATOM 790 O O . GLY A 1 98 ? -23.455 -6.052 3.953 1.00 97.31 98 GLY A O 1
ATOM 791 N N . GLN A 1 99 ? -24.401 -6.676 5.890 1.00 97.44 99 GLN A N 1
ATOM 792 C CA . GLN A 1 99 ? -24.622 -5.306 6.373 1.00 97.44 99 GLN A CA 1
ATOM 793 C C . GLN A 1 99 ? -23.318 -4.520 6.571 1.00 97.44 99 GLN A C 1
ATOM 795 O O . GLN A 1 99 ? -23.259 -3.320 6.300 1.00 97.44 99 GLN A O 1
ATOM 800 N N . ALA A 1 100 ? -22.252 -5.183 7.030 1.00 98.00 100 ALA A N 1
ATOM 801 C CA . ALA A 1 100 ? -20.942 -4.554 7.185 1.00 98.00 100 ALA A CA 1
ATOM 802 C C . ALA A 1 100 ? -20.352 -4.170 5.820 1.00 98.00 100 ALA A C 1
ATOM 804 O O . ALA A 1 100 ? -19.841 -3.064 5.653 1.00 98.00 100 ALA A O 1
ATOM 805 N N . ARG A 1 101 ? -20.472 -5.059 4.828 1.00 98.44 101 ARG A N 1
ATOM 806 C CA . ARG A 1 101 ? -20.049 -4.826 3.444 1.00 98.44 101 ARG A CA 1
ATOM 807 C C . ARG A 1 101 ? -20.792 -3.644 2.832 1.00 98.44 101 ARG A C 1
ATOM 809 O O . ARG A 1 101 ? -20.144 -2.761 2.278 1.00 98.44 101 ARG A O 1
ATOM 816 N N . GLU A 1 102 ? -22.116 -3.598 2.955 1.00 98.25 102 GLU A N 1
ATOM 817 C CA . GLU A 1 102 ? -22.930 -2.483 2.456 1.00 98.25 102 GLU A CA 1
ATOM 818 C C . GLU A 1 102 ? -22.527 -1.155 3.103 1.00 98.25 102 GLU A C 1
ATOM 820 O O . GLU A 1 102 ? -22.255 -0.182 2.398 1.00 98.25 102 GLU A O 1
ATOM 825 N N . ALA A 1 103 ? -22.384 -1.131 4.433 1.00 98.38 103 ALA A N 1
ATOM 826 C CA . ALA A 1 103 ? -21.950 0.058 5.161 1.00 98.38 103 ALA A CA 1
ATOM 827 C C . ALA A 1 103 ? -20.553 0.540 4.730 1.00 98.38 103 ALA A C 1
ATOM 829 O O . ALA A 1 103 ? -20.303 1.745 4.670 1.00 98.38 103 ALA A O 1
ATOM 830 N N . MET A 1 104 ? -19.634 -0.378 4.418 1.00 98.62 104 MET A N 1
ATOM 831 C CA . MET A 1 104 ? -18.292 -0.028 3.948 1.00 98.62 104 MET A CA 1
ATOM 832 C C . MET A 1 104 ? -18.269 0.427 2.491 1.00 98.62 104 MET A C 1
ATOM 834 O O . MET A 1 104 ? -17.547 1.368 2.176 1.00 98.62 104 MET A O 1
ATOM 838 N N . LEU A 1 105 ? -19.076 -0.163 1.606 1.00 98.44 105 LEU A N 1
ATOM 839 C CA . LEU A 1 105 ? -19.235 0.347 0.240 1.00 98.44 105 LEU A CA 1
ATOM 840 C C . LEU A 1 105 ? -19.797 1.771 0.246 1.00 98.44 105 LEU A C 1
ATOM 842 O O . LEU A 1 105 ? -19.310 2.623 -0.497 1.00 98.44 105 LEU A O 1
ATOM 846 N N . GLU A 1 106 ? -20.768 2.046 1.116 1.00 98.38 106 GLU A N 1
ATOM 847 C CA . GLU A 1 106 ? -21.300 3.394 1.296 1.00 98.38 106 GLU A CA 1
ATOM 848 C C . GLU A 1 106 ? -20.228 4.346 1.838 1.00 98.38 106 GLU A C 1
ATOM 850 O O . GLU A 1 106 ? -19.957 5.378 1.227 1.00 98.38 106 GLU A O 1
ATOM 855 N N . LEU A 1 107 ? -19.521 3.965 2.909 1.00 98.38 107 LEU A N 1
ATOM 856 C CA . LEU A 1 107 ? -18.431 4.774 3.463 1.00 98.38 107 LEU A CA 1
ATOM 857 C C . LEU A 1 107 ? -17.317 5.048 2.439 1.00 98.38 107 LEU A C 1
ATOM 859 O O . LEU A 1 107 ? -16.706 6.117 2.462 1.00 98.38 107 LEU A O 1
ATOM 863 N N . TYR A 1 108 ? -17.042 4.105 1.538 1.00 98.38 108 TYR A N 1
ATOM 864 C CA . TYR 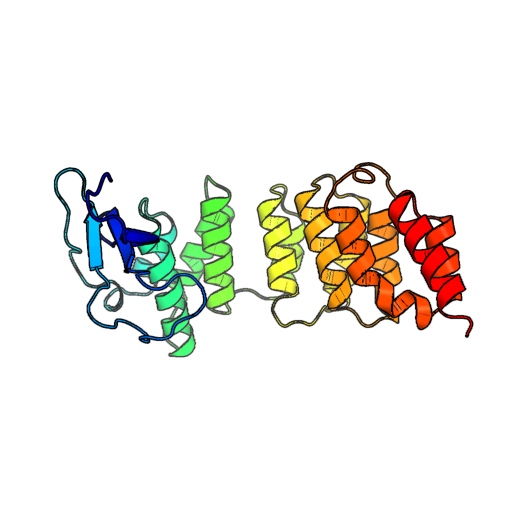A 1 108 ? -16.067 4.287 0.469 1.00 98.38 108 TYR A CA 1
ATOM 865 C C . TYR A 1 108 ? -16.515 5.333 -0.565 1.00 98.38 108 TYR A C 1
ATOM 867 O O . TYR A 1 108 ? -15.691 6.132 -1.022 1.00 98.38 108 TYR A O 1
ATOM 875 N N . ARG A 1 109 ? -17.808 5.342 -0.916 1.00 97.19 109 ARG A N 1
ATOM 876 C CA . ARG A 1 109 ? -18.399 6.254 -1.910 1.00 97.19 109 ARG A CA 1
ATOM 877 C C . ARG A 1 109 ? -18.624 7.661 -1.359 1.00 97.19 109 ARG A C 1
ATOM 879 O O . ARG A 1 109 ? -18.290 8.627 -2.035 1.00 97.19 109 ARG A O 1
ATOM 886 N N . SER A 1 110 ? -19.167 7.784 -0.147 1.00 96.00 110 SER A N 1
ATOM 887 C CA . SER A 1 110 ? -19.596 9.065 0.441 1.00 96.00 110 SER A CA 1
ATOM 888 C C . SER A 1 110 ? -18.699 9.567 1.580 1.00 96.00 110 SER A C 1
ATOM 890 O O . SER A 1 110 ? -18.956 10.612 2.188 1.00 96.00 110 SER A O 1
ATOM 892 N N . GLY A 1 111 ? -17.612 8.850 1.880 1.00 93.88 111 GLY A N 1
ATOM 893 C CA . GLY A 1 111 ? -16.656 9.216 2.917 1.00 93.88 111 GLY A CA 1
ATOM 894 C C . GLY A 1 111 ? -16.043 10.600 2.691 1.00 93.88 111 GLY A C 1
ATOM 895 O O . GLY A 1 111 ? -15.330 10.830 1.721 1.00 93.88 111 GLY A O 1
ATOM 896 N N . LYS A 1 112 ? -16.251 11.510 3.652 1.00 91.31 112 LYS A N 1
ATOM 897 C CA . LYS A 1 112 ? -15.800 12.918 3.583 1.00 91.31 112 LYS A CA 1
ATOM 898 C C . LYS A 1 112 ? -14.283 13.113 3.483 1.00 91.31 112 LYS A C 1
ATOM 900 O O . LYS A 1 112 ? -13.831 14.192 3.123 1.00 91.31 112 LYS A O 1
ATOM 905 N N . THR A 1 113 ? -13.495 12.120 3.890 1.00 95.56 113 THR A N 1
ATOM 906 C CA . THR A 1 113 ? -12.031 12.203 3.930 1.00 95.56 113 THR A CA 1
ATOM 907 C C . THR A 1 113 ? -11.417 10.976 3.272 1.00 95.56 113 THR A C 1
ATOM 909 O O . THR A 1 113 ? -11.961 9.873 3.369 1.00 95.56 113 THR A O 1
ATOM 912 N N . ALA A 1 114 ? -10.236 11.144 2.671 1.00 95.75 114 ALA A N 1
ATOM 913 C CA . ALA A 1 114 ? -9.465 10.025 2.130 1.00 95.75 114 ALA A CA 1
ATOM 914 C C . ALA A 1 114 ? -9.209 8.946 3.196 1.00 95.75 114 ALA A C 1
ATOM 916 O O . ALA A 1 114 ? -9.310 7.762 2.904 1.00 95.75 114 ALA A O 1
ATOM 917 N N . ALA A 1 115 ? -8.977 9.339 4.454 1.00 96.06 115 ALA A N 1
ATOM 918 C CA . ALA A 1 115 ? -8.803 8.402 5.562 1.00 96.06 115 ALA A CA 1
ATOM 919 C C . ALA A 1 115 ? -10.027 7.491 5.768 1.00 96.06 115 ALA A C 1
ATOM 921 O O . ALA A 1 115 ? -9.867 6.284 5.925 1.00 96.06 115 ALA A O 1
ATOM 922 N N . HIS A 1 116 ? -11.249 8.033 5.732 1.00 96.94 116 HIS A N 1
ATOM 923 C CA . HIS A 1 116 ? -12.463 7.218 5.856 1.00 96.94 116 HIS A CA 1
ATOM 924 C C . HIS A 1 116 ? -12.643 6.268 4.671 1.00 96.94 116 HIS A C 1
ATOM 926 O O . HIS A 1 116 ? -12.920 5.086 4.879 1.00 96.94 116 HIS A O 1
ATOM 932 N N . ARG A 1 117 ? -12.413 6.757 3.447 1.00 98.12 117 ARG A N 1
ATOM 933 C CA . ARG A 1 117 ? -12.480 5.931 2.235 1.00 98.12 117 ARG A CA 1
ATOM 934 C C . ARG A 1 117 ? -11.451 4.798 2.271 1.00 98.12 117 ARG A C 1
ATOM 936 O O . ARG A 1 117 ? -11.787 3.649 2.013 1.00 98.12 117 ARG A O 1
ATOM 943 N N . LEU A 1 118 ? -10.218 5.086 2.679 1.00 98.25 118 LEU A N 1
ATOM 944 C CA . LEU A 1 118 ? -9.165 4.078 2.817 1.00 98.25 118 LEU A CA 1
ATOM 945 C C . LEU A 1 118 ? -9.484 3.045 3.898 1.00 98.25 118 LEU A C 1
ATOM 947 O O . LEU A 1 118 ? -9.321 1.852 3.666 1.00 98.25 118 LEU A O 1
ATOM 951 N N . ARG A 1 119 ? -10.017 3.465 5.051 1.00 98.12 119 ARG A N 1
ATOM 952 C CA . ARG A 1 119 ? -10.470 2.522 6.083 1.00 98.12 119 ARG A CA 1
ATOM 953 C C . ARG A 1 119 ? -11.570 1.595 5.561 1.00 98.12 119 ARG A C 1
ATOM 955 O O . ARG A 1 119 ? -11.535 0.409 5.878 1.00 98.12 119 ARG A O 1
ATOM 962 N N . ALA A 1 120 ? -12.501 2.103 4.757 1.00 98.56 120 ALA A N 1
ATOM 963 C CA . ALA A 1 120 ? -13.508 1.272 4.107 1.00 98.56 120 ALA A CA 1
ATOM 964 C C . ALA A 1 120 ? -12.881 0.282 3.113 1.00 98.56 120 ALA A C 1
ATOM 966 O O . ALA A 1 120 ? -13.136 -0.914 3.211 1.00 98.56 120 ALA A O 1
ATOM 967 N N . MET A 1 121 ? -11.997 0.755 2.226 1.00 98.69 121 MET A N 1
ATOM 968 C CA . MET A 1 121 ? -11.252 -0.084 1.277 1.00 98.69 121 MET A CA 1
ATOM 969 C C . MET A 1 121 ? -10.498 -1.218 1.985 1.00 98.69 121 MET A C 1
ATOM 971 O O . MET A 1 121 ? -10.586 -2.367 1.562 1.00 98.69 121 MET A O 1
ATOM 975 N N . TRP A 1 122 ? -9.798 -0.928 3.086 1.00 98.50 122 TRP A N 1
ATOM 976 C CA . TRP A 1 122 ? -9.062 -1.952 3.831 1.00 98.50 122 TRP A CA 1
ATOM 977 C C . TRP A 1 122 ? -9.980 -2.971 4.499 1.00 98.50 122 TRP A C 1
ATOM 979 O O . TRP A 1 122 ? -9.636 -4.146 4.512 1.00 98.50 122 TRP A O 1
ATOM 989 N N . VAL A 1 123 ? -11.131 -2.550 5.047 1.00 98.50 123 VAL A N 1
ATOM 990 C CA . VAL A 1 123 ? -12.121 -3.505 5.578 1.00 98.50 123 VAL A CA 1
ATOM 991 C C . VAL A 1 123 ? -12.617 -4.402 4.452 1.00 98.50 123 VAL A C 1
ATOM 993 O O . VAL A 1 123 ? -12.512 -5.618 4.576 1.00 98.50 123 VAL A O 1
ATOM 996 N N . LEU A 1 124 ? -13.095 -3.807 3.354 1.00 98.69 124 LEU A N 1
ATOM 997 C CA . LEU A 1 124 ? -13.634 -4.525 2.199 1.00 98.69 124 LEU A CA 1
ATOM 998 C C . LEU A 1 124 ? -12.638 -5.554 1.660 1.00 98.69 124 LEU A C 1
ATOM 1000 O O . LEU A 1 124 ? -13.011 -6.698 1.425 1.00 98.69 124 LEU A O 1
ATOM 1004 N N . HIS A 1 125 ? -11.370 -5.170 1.525 1.00 98.12 125 HIS A N 1
ATOM 1005 C CA . HIS A 1 125 ? -10.317 -6.087 1.110 1.00 98.12 125 HIS A CA 1
ATOM 1006 C C . HIS A 1 125 ? -10.067 -7.189 2.151 1.00 98.12 125 HIS A C 1
ATOM 1008 O O . HIS A 1 125 ? -10.077 -8.365 1.802 1.00 98.12 125 HIS A O 1
ATOM 1014 N N . SER A 1 126 ? -9.924 -6.841 3.437 1.00 96.56 126 SER A N 1
ATOM 1015 C CA . SER A 1 126 ? -9.619 -7.819 4.498 1.00 96.56 126 SER A CA 1
ATOM 1016 C C . SER A 1 126 ? -10.705 -8.874 4.721 1.00 96.56 126 SER A C 1
ATOM 1018 O O . SER A 1 126 ? -10.407 -9.943 5.245 1.00 96.56 126 SER A O 1
ATOM 1020 N N . ILE A 1 127 ? -11.950 -8.579 4.337 1.00 97.56 127 ILE A N 1
ATOM 1021 C CA . ILE A 1 127 ? -13.079 -9.512 4.440 1.00 97.56 127 ILE A CA 1
ATOM 1022 C C . ILE A 1 127 ? -13.403 -10.207 3.107 1.00 97.56 127 ILE A C 1
ATOM 1024 O O . ILE A 1 127 ? -1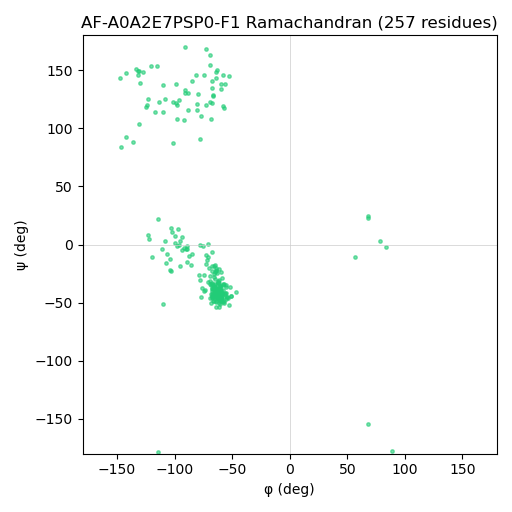4.429 -10.872 3.009 1.00 97.56 127 ILE A O 1
ATOM 1028 N N . GLY A 1 128 ? -12.575 -10.026 2.070 1.00 96.69 128 GLY A N 1
ATOM 1029 C CA . GLY A 1 128 ? -12.782 -10.636 0.751 1.00 96.69 128 GLY A CA 1
ATOM 1030 C C . GLY A 1 128 ? -13.993 -10.095 -0.021 1.00 96.69 128 GLY A C 1
ATOM 1031 O O . GLY A 1 128 ? -14.547 -10.789 -0.866 1.00 96.69 128 GLY A O 1
ATOM 1032 N N . ALA A 1 129 ? -14.440 -8.868 0.269 1.00 97.62 129 ALA A N 1
ATOM 1033 C CA . ALA A 1 129 ? -15.638 -8.272 -0.331 1.00 97.62 129 ALA A CA 1
ATOM 1034 C C . ALA A 1 129 ? -15.386 -7.491 -1.635 1.00 97.62 129 ALA A C 1
ATOM 1036 O O . ALA A 1 129 ? -16.342 -6.952 -2.207 1.00 97.62 129 ALA A O 1
ATOM 1037 N N . VAL A 1 130 ? -14.130 -7.403 -2.078 1.00 97.44 130 VAL A N 1
ATOM 1038 C CA . VAL A 1 130 ? -13.698 -6.758 -3.327 1.00 97.44 130 VAL A CA 1
ATOM 1039 C C . VAL A 1 130 ? -12.723 -7.660 -4.067 1.00 97.44 130 VAL A C 1
ATOM 1041 O O . VAL A 1 130 ? -11.989 -8.429 -3.449 1.00 97.44 130 VAL A O 1
ATOM 1044 N N . ASP A 1 131 ? -12.714 -7.536 -5.387 1.00 97.44 131 ASP A N 1
ATOM 1045 C CA . ASP A 1 131 ? -11.872 -8.304 -6.292 1.00 97.44 131 ASP A CA 1
ATOM 1046 C C . ASP A 1 131 ? -10.855 -7.408 -7.016 1.00 97.44 131 ASP A C 1
ATOM 1048 O O . ASP A 1 131 ? -10.757 -6.195 -6.791 1.00 97.44 131 ASP A O 1
ATOM 1052 N N . GLU A 1 132 ? -10.068 -8.030 -7.890 1.00 97.81 132 GLU A N 1
ATOM 1053 C CA . GLU A 1 132 ? -9.082 -7.341 -8.713 1.00 97.81 132 GLU A CA 1
ATOM 1054 C C . GLU A 1 132 ? -9.721 -6.261 -9.596 1.00 97.81 132 GLU A C 1
ATOM 1056 O O . GLU A 1 132 ? -9.193 -5.154 -9.684 1.00 97.81 132 GLU A O 1
ATOM 1061 N N . ALA A 1 133 ? -10.875 -6.548 -10.207 1.00 98.50 133 ALA A N 1
ATOM 1062 C CA . ALA A 1 133 ? -11.572 -5.601 -11.071 1.00 98.50 133 ALA A CA 1
ATOM 1063 C C . ALA A 1 133 ? -11.945 -4.323 -10.307 1.00 98.50 133 ALA A C 1
ATOM 1065 O O . ALA A 1 133 ? -11.706 -3.212 -10.786 1.00 98.50 133 ALA A O 1
ATOM 1066 N N . TRP A 1 134 ? -12.449 -4.469 -9.081 1.00 98.50 134 TRP A N 1
ATOM 1067 C CA . TRP A 1 134 ? -12.758 -3.335 -8.223 1.00 98.50 134 TRP A CA 1
ATOM 1068 C C . TRP A 1 134 ? -11.508 -2.522 -7.864 1.00 98.50 134 TRP A C 1
ATOM 1070 O O . TRP A 1 134 ? -11.551 -1.292 -7.913 1.00 98.50 134 TRP A O 1
ATOM 1080 N N . LEU A 1 135 ? -10.385 -3.173 -7.540 1.00 98.56 135 LEU A N 1
ATOM 1081 C CA . LEU A 1 135 ? -9.122 -2.490 -7.221 1.00 98.56 135 LEU A CA 1
ATOM 1082 C C . LEU A 1 135 ? -8.506 -1.781 -8.440 1.00 98.56 135 LEU A C 1
ATOM 1084 O O . LEU A 1 135 ? -7.976 -0.675 -8.308 1.00 98.56 135 LEU A O 1
ATOM 1088 N N . LEU A 1 136 ? -8.599 -2.381 -9.630 1.00 98.69 136 LEU A N 1
ATOM 1089 C CA . LEU A 1 136 ? -8.186 -1.752 -10.886 1.00 98.69 136 LEU A CA 1
ATOM 1090 C C . LEU A 1 136 ? -8.990 -0.478 -11.143 1.00 98.69 136 LEU A C 1
ATOM 1092 O O . LEU A 1 136 ? -8.401 0.542 -11.508 1.00 98.69 136 LEU A O 1
ATOM 1096 N N . GLU A 1 137 ? -10.295 -0.495 -10.884 1.00 98.50 137 GLU A N 1
ATOM 1097 C CA . GLU A 1 137 ? -11.128 0.702 -10.987 1.00 98.50 137 GLU A CA 1
ATOM 1098 C C . GLU A 1 137 ? -10.640 1.796 -10.025 1.00 98.50 137 GLU A C 1
ATOM 1100 O O . GLU A 1 137 ? -10.350 2.912 -10.455 1.00 98.50 137 GLU A O 1
ATOM 1105 N N . GLN A 1 138 ? -10.388 1.459 -8.755 1.00 98.31 138 GLN A N 1
ATOM 1106 C CA . GLN A 1 138 ? -9.961 2.444 -7.748 1.00 98.31 138 GLN A CA 1
ATOM 1107 C C . GLN A 1 138 ? -8.581 3.051 -8.024 1.00 98.31 138 GLN A C 1
ATOM 1109 O O . GLN A 1 138 ? -8.256 4.138 -7.543 1.00 98.31 138 GLN A O 1
ATOM 1114 N N . SER A 1 139 ? -7.766 2.407 -8.859 1.00 98.00 139 SER A N 1
ATOM 1115 C CA . SER A 1 139 ? -6.503 2.989 -9.312 1.00 98.00 139 SER A CA 1
ATOM 1116 C C . SER A 1 139 ? -6.680 4.219 -10.222 1.00 98.00 139 SER A C 1
ATOM 1118 O O . SER A 1 139 ? -5.679 4.851 -10.569 1.00 98.00 139 SER A O 1
ATOM 1120 N N . HIS A 1 140 ? -7.910 4.569 -10.623 1.00 97.69 140 HIS A N 1
ATOM 1121 C CA . HIS A 1 140 ? -8.262 5.788 -11.367 1.00 97.69 140 HIS A CA 1
ATOM 1122 C C . HIS A 1 140 ? -8.687 6.958 -10.472 1.00 97.69 140 HIS A C 1
ATOM 1124 O O . HIS A 1 140 ? -8.910 8.050 -10.986 1.00 97.69 140 HIS A O 1
ATOM 1130 N N . ASP A 1 141 ? -8.789 6.749 -9.158 1.00 97.81 141 ASP A N 1
ATOM 1131 C CA . ASP A 1 141 ? -9.273 7.767 -8.228 1.00 97.81 141 ASP A CA 1
ATOM 1132 C C . ASP A 1 141 ? -8.435 9.048 -8.280 1.00 97.81 141 ASP A C 1
ATOM 1134 O O . ASP A 1 141 ? -7.216 8.991 -8.439 1.00 97.81 141 ASP A O 1
ATOM 1138 N N . GLU A 1 142 ? -9.059 10.208 -8.087 1.00 96.56 142 GLU A N 1
ATOM 1139 C CA . GLU A 1 142 ? -8.360 11.499 -8.067 1.00 96.56 142 GLU A CA 1
ATOM 1140 C C . GLU A 1 142 ? -7.403 11.631 -6.872 1.00 96.56 142 GLU A C 1
ATOM 1142 O O . GLU A 1 142 ? -6.366 12.297 -6.963 1.00 96.56 142 GLU A O 1
ATOM 1147 N N . ASN A 1 143 ? -7.691 10.951 -5.759 1.00 97.69 143 ASN A N 1
ATOM 1148 C CA . ASN A 1 143 ? -6.847 10.968 -4.578 1.00 97.69 143 ASN A CA 1
ATOM 1149 C C . ASN A 1 143 ? -5.653 10.015 -4.729 1.00 97.69 143 ASN A C 1
ATOM 1151 O O . ASN A 1 143 ? -5.801 8.796 -4.842 1.00 97.69 143 ASN A O 1
ATOM 1155 N N . GLU A 1 144 ? -4.442 10.565 -4.642 1.00 98.38 144 GLU A N 1
ATOM 1156 C CA . GLU A 1 144 ? -3.206 9.792 -4.790 1.00 98.38 144 GLU A CA 1
ATOM 1157 C C . GLU A 1 144 ? -3.087 8.633 -3.790 1.00 98.38 144 GLU A C 1
ATOM 1159 O O . GLU A 1 144 ? -2.589 7.568 -4.146 1.00 98.38 144 GLU A O 1
ATOM 1164 N N . HIS A 1 145 ? -3.594 8.775 -2.561 1.00 98.38 145 HIS A N 1
ATOM 1165 C CA . HIS A 1 145 ? -3.509 7.706 -1.569 1.00 98.38 145 HIS A CA 1
ATOM 1166 C C . HIS A 1 145 ? -4.421 6.526 -1.913 1.00 98.38 145 HIS A C 1
ATOM 1168 O O . HIS A 1 145 ? -4.063 5.385 -1.624 1.00 98.38 145 HIS A O 1
ATOM 1174 N N . VAL A 1 146 ? -5.568 6.771 -2.553 1.00 98.44 146 VAL A N 1
ATOM 1175 C CA . VAL A 1 146 ? -6.452 5.701 -3.041 1.00 98.44 146 VAL A CA 1
ATOM 1176 C C . VAL A 1 146 ? -5.781 4.949 -4.188 1.00 98.44 146 VAL A C 1
ATOM 1178 O O . VAL A 1 146 ? -5.757 3.716 -4.170 1.00 98.44 146 VAL A O 1
ATOM 1181 N N . ARG A 1 147 ? -5.129 5.659 -5.118 1.00 98.56 147 ARG A N 1
ATOM 1182 C CA . ARG A 1 147 ? -4.327 5.023 -6.178 1.00 98.56 147 ARG A CA 1
ATOM 1183 C C . ARG A 1 147 ? -3.178 4.191 -5.604 1.00 98.56 147 ARG A C 1
ATOM 1185 O O . ARG A 1 147 ? -3.011 3.035 -5.984 1.00 98.56 147 ARG A O 1
ATOM 1192 N N . VAL A 1 148 ? -2.437 4.733 -4.635 1.00 98.75 148 VAL A N 1
ATOM 1193 C CA . VAL A 1 148 ? -1.355 4.022 -3.927 1.00 98.75 148 VAL A CA 1
ATOM 1194 C C . VAL A 1 148 ? -1.852 2.739 -3.277 1.00 98.75 148 VAL A C 1
ATOM 1196 O O . VAL A 1 148 ? -1.225 1.692 -3.428 1.00 98.75 148 VAL A O 1
ATOM 1199 N N . TRP A 1 149 ? -2.958 2.801 -2.537 1.00 98.56 149 TRP A N 1
ATOM 1200 C CA . TRP A 1 149 ? -3.493 1.613 -1.881 1.00 98.56 149 TRP A CA 1
ATOM 1201 C C . TRP A 1 149 ? 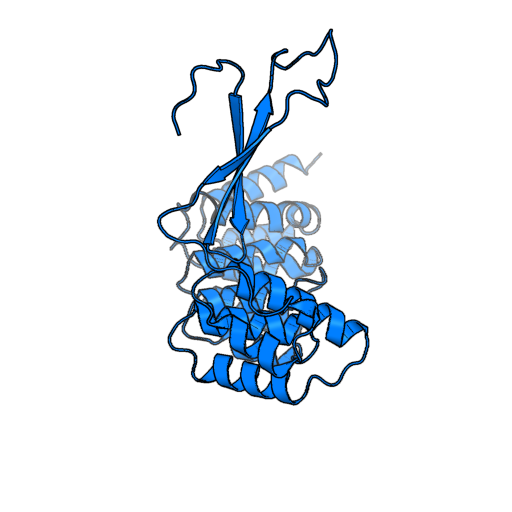-4.030 0.597 -2.876 1.00 98.56 149 TRP A C 1
ATOM 1203 O O . TRP A 1 149 ? -3.822 -0.590 -2.666 1.00 98.56 149 TRP A O 1
ATOM 1213 N N . SER A 1 150 ? -4.597 1.039 -3.996 1.00 98.56 150 SER A N 1
ATOM 1214 C CA . SER A 1 150 ? -4.982 0.138 -5.084 1.00 98.56 150 SER A CA 1
ATOM 1215 C C . SER A 1 150 ? -3.769 -0.620 -5.630 1.00 98.56 150 SER A C 1
ATOM 1217 O O . SER A 1 150 ? -3.818 -1.840 -5.729 1.00 98.56 150 SER A O 1
ATOM 1219 N N . ILE A 1 151 ? -2.641 0.061 -5.881 1.00 98.69 151 ILE A N 1
ATOM 1220 C CA . ILE A 1 151 ? -1.384 -0.583 -6.315 1.00 98.69 151 ILE A CA 1
ATOM 1221 C C . ILE A 1 151 ? -0.899 -1.602 -5.277 1.00 98.69 151 ILE A C 1
ATOM 1223 O O . ILE A 1 151 ? -0.537 -2.720 -5.636 1.00 98.69 151 ILE A O 1
ATOM 1227 N N . LYS A 1 152 ? -0.904 -1.234 -3.988 1.00 98.44 152 LYS A N 1
ATOM 1228 C CA . LYS A 1 152 ? -0.478 -2.129 -2.901 1.00 98.44 152 LYS A CA 1
ATOM 1229 C C . LYS A 1 152 ? -1.349 -3.376 -2.828 1.00 98.44 152 LYS A C 1
ATOM 1231 O O . LYS A 1 152 ? -0.815 -4.472 -2.826 1.00 98.44 152 LYS A O 1
ATOM 1236 N N . LEU A 1 153 ? -2.670 -3.214 -2.818 1.00 98.38 153 LEU A N 1
ATOM 1237 C CA . LEU A 1 153 ? -3.606 -4.332 -2.687 1.00 98.38 153 LEU A CA 1
ATOM 1238 C C . LEU A 1 153 ? -3.617 -5.231 -3.932 1.00 98.38 153 LEU A C 1
ATOM 1240 O O . LEU A 1 153 ? -3.716 -6.444 -3.795 1.00 98.38 153 LEU A O 1
ATOM 1244 N N . LEU A 1 154 ? -3.431 -4.668 -5.131 1.00 98.56 154 LEU A N 1
ATOM 1245 C CA . LEU A 1 154 ? -3.252 -5.440 -6.371 1.00 98.56 154 LEU A CA 1
ATOM 1246 C C . LEU A 1 154 ? -1.970 -6.285 -6.381 1.00 98.56 154 LEU A C 1
ATOM 1248 O O . LEU A 1 154 ? -1.843 -7.182 -7.207 1.00 98.56 154 LEU A O 1
ATOM 1252 N N . THR A 1 155 ? -1.007 -5.983 -5.506 1.00 97.69 155 THR A N 1
ATOM 1253 C CA . THR A 1 155 ? 0.316 -6.626 -5.489 1.00 97.69 155 THR A CA 1
ATOM 1254 C C . THR A 1 155 ? 0.660 -7.292 -4.156 1.00 97.69 155 THR A C 1
ATOM 1256 O O . THR A 1 155 ? 1.757 -7.830 -4.003 1.00 97.69 155 THR A O 1
ATOM 1259 N N . ASP A 1 156 ? -0.277 -7.306 -3.203 1.00 95.38 156 ASP A N 1
ATOM 1260 C CA . ASP A 1 156 ? -0.052 -7.748 -1.820 1.00 95.38 156 ASP A CA 1
ATOM 1261 C C . ASP A 1 156 ? 0.292 -9.241 -1.732 1.00 95.38 156 ASP A C 1
ATOM 1263 O O . ASP A 1 156 ? 1.154 -9.651 -0.959 1.00 95.38 156 ASP A O 1
ATOM 1267 N N . ALA A 1 157 ? -0.286 -10.050 -2.625 1.00 93.31 157 ALA A N 1
ATOM 1268 C CA . ALA A 1 157 ? 0.018 -11.476 -2.754 1.00 93.31 157 ALA A CA 1
ATOM 1269 C C . ALA A 1 157 ? 1.413 -11.766 -3.355 1.00 93.31 157 ALA A C 1
ATOM 1271 O O . ALA A 1 157 ? 1.776 -12.924 -3.549 1.00 93.31 157 ALA A O 1
ATOM 1272 N N . GLY A 1 158 ? 2.197 -10.734 -3.692 1.00 94.50 158 GLY A N 1
ATOM 1273 C CA . GLY A 1 158 ? 3.536 -10.868 -4.271 1.00 94.50 158 GLY A CA 1
ATOM 1274 C C . GLY A 1 158 ? 3.560 -11.195 -5.767 1.00 94.50 158 GLY A C 1
ATOM 1275 O O . GLY A 1 158 ? 4.641 -11.339 -6.334 1.00 94.50 158 GLY A O 1
ATOM 1276 N N . ALA A 1 159 ? 2.396 -11.273 -6.411 1.00 91.94 159 ALA A N 1
ATOM 1277 C CA . ALA A 1 159 ? 2.241 -11.458 -7.848 1.00 91.94 159 ALA A CA 1
ATOM 1278 C C . ALA A 1 159 ? 1.583 -10.227 -8.483 1.00 91.94 159 ALA A C 1
ATOM 1280 O O . ALA A 1 159 ? 0.842 -9.496 -7.830 1.00 91.94 159 ALA A O 1
ATOM 1281 N N . VAL A 1 160 ? 1.857 -10.011 -9.769 1.00 97.81 160 VAL A N 1
ATOM 1282 C CA . VAL A 1 160 ? 1.249 -8.945 -10.571 1.00 97.81 160 VAL A CA 1
ATOM 1283 C C . VAL A 1 160 ? 0.600 -9.600 -11.780 1.00 97.81 160 VAL A C 1
ATOM 1285 O O . VAL A 1 160 ? 1.285 -10.276 -12.549 1.00 97.81 160 VAL A O 1
ATOM 1288 N N . SER A 1 161 ? -0.710 -9.428 -11.928 1.00 97.94 161 SER A N 1
ATOM 1289 C CA . SER A 1 161 ? -1.435 -9.888 -13.111 1.00 97.94 161 SER A CA 1
ATOM 1290 C C . SER A 1 161 ? -1.059 -9.053 -14.338 1.00 97.94 161 SER A C 1
ATOM 1292 O O . SER A 1 161 ? -0.547 -7.935 -14.223 1.00 97.94 161 SER A O 1
ATOM 1294 N N . ASP A 1 162 ? -1.368 -9.564 -15.528 1.00 97.94 162 ASP A N 1
ATOM 1295 C CA . ASP A 1 162 ? -1.167 -8.800 -16.762 1.00 97.94 162 ASP A CA 1
ATOM 1296 C C . ASP A 1 162 ? -2.067 -7.554 -16.804 1.00 97.94 162 ASP A C 1
ATOM 1298 O O . ASP A 1 162 ? -1.604 -6.475 -17.164 1.00 97.94 162 ASP A O 1
ATOM 1302 N N . ALA A 1 163 ? -3.311 -7.648 -16.316 1.00 98.38 163 ALA A N 1
ATOM 1303 C CA . ALA A 1 163 ? -4.223 -6.506 -16.226 1.00 98.38 163 ALA A CA 1
ATOM 1304 C C . ALA A 1 163 ? -3.698 -5.399 -15.290 1.00 98.38 163 ALA A C 1
ATOM 1306 O O . ALA A 1 163 ? -3.783 -4.208 -15.615 1.00 98.38 163 ALA A O 1
ATOM 1307 N N . ALA A 1 164 ? -3.122 -5.778 -14.145 1.00 98.56 164 ALA A N 1
ATOM 1308 C CA . ALA A 1 164 ? -2.488 -4.848 -13.217 1.00 98.56 164 ALA A CA 1
ATOM 1309 C C . ALA A 1 164 ? -1.226 -4.222 -13.816 1.00 98.56 164 ALA A C 1
ATOM 1311 O O . ALA A 1 164 ? -1.071 -3.003 -13.745 1.00 98.56 164 ALA A O 1
ATOM 1312 N N . LEU A 1 165 ? -0.354 -5.015 -14.448 1.00 98.62 165 LEU A N 1
ATOM 1313 C CA . LEU A 1 165 ? 0.849 -4.500 -15.104 1.00 98.62 165 LEU A CA 1
ATOM 1314 C C . LEU A 1 165 ? 0.496 -3.480 -16.194 1.00 98.62 165 LEU A C 1
ATOM 1316 O O . LEU A 1 165 ? 1.009 -2.360 -16.174 1.00 98.62 165 LEU A O 1
ATOM 1320 N N . ASP A 1 166 ? -0.445 -3.819 -17.070 1.00 98.56 166 ASP A N 1
ATOM 1321 C CA . ASP A 1 166 ? -0.972 -2.936 -18.109 1.00 98.56 166 ASP A CA 1
ATOM 1322 C C . ASP A 1 166 ? -1.481 -1.610 -17.531 1.00 98.56 166 ASP A C 1
ATOM 1324 O O . ASP A 1 166 ? -1.200 -0.518 -18.046 1.00 98.56 166 ASP A O 1
ATOM 1328 N N . ARG A 1 167 ? -2.236 -1.687 -16.427 1.00 98.44 167 ARG A N 1
ATOM 1329 C CA . ARG A 1 167 ? -2.730 -0.504 -15.722 1.00 98.44 167 ARG A CA 1
ATOM 1330 C C . ARG A 1 167 ? -1.581 0.324 -15.149 1.00 98.44 167 ARG A C 1
ATOM 1332 O O . ARG A 1 167 ? -1.589 1.543 -15.313 1.00 98.44 167 ARG A O 1
ATOM 1339 N N . PHE A 1 168 ? -0.600 -0.305 -14.512 1.00 98.75 168 PHE A N 1
ATOM 1340 C CA . PHE A 1 168 ? 0.555 0.363 -13.911 1.00 98.75 168 PHE A CA 1
ATOM 1341 C C . PHE A 1 168 ? 1.423 1.070 -14.948 1.00 98.75 168 PHE A C 1
ATOM 1343 O O . PHE A 1 168 ? 1.828 2.209 -14.725 1.00 98.75 168 PHE A O 1
ATOM 1350 N N . VAL A 1 169 ? 1.646 0.448 -16.107 1.00 98.62 169 VAL A N 1
ATOM 1351 C CA . VAL A 1 169 ? 2.378 1.054 -17.226 1.00 98.62 169 VAL A CA 1
ATOM 1352 C C . VAL A 1 169 ? 1.643 2.290 -17.744 1.00 98.62 169 VAL A C 1
ATOM 1354 O O . VAL A 1 169 ? 2.266 3.335 -17.948 1.00 98.62 169 VAL A O 1
ATOM 1357 N N . ARG A 1 170 ? 0.318 2.212 -17.939 1.00 98.31 170 ARG A N 1
ATOM 1358 C CA . ARG A 1 170 ? -0.491 3.375 -18.347 1.00 98.31 170 ARG A CA 1
ATOM 1359 C C . ARG A 1 170 ? -0.446 4.485 -17.301 1.00 98.31 170 ARG A C 1
ATOM 1361 O O . ARG A 1 170 ? -0.220 5.637 -17.663 1.00 98.31 170 ARG A O 1
ATOM 1368 N N . LEU A 1 171 ? -0.601 4.136 -16.024 1.00 98.25 171 LEU A N 1
ATOM 1369 C CA . LEU A 1 171 ? -0.583 5.097 -14.926 1.00 98.25 171 LEU A CA 1
ATOM 1370 C C . LEU A 1 171 ? 0.775 5.802 -14.819 1.00 98.25 171 LEU A C 1
ATOM 1372 O O . LEU A 1 171 ? 0.807 7.027 -14.776 1.00 98.25 171 LEU A O 1
ATOM 1376 N N . ALA A 1 172 ? 1.893 5.073 -14.886 1.00 98.19 172 ALA A N 1
ATOM 1377 C CA . ALA A 1 172 ? 3.243 5.647 -14.831 1.00 98.19 172 ALA A CA 1
ATOM 1378 C C . ALA A 1 172 ? 3.480 6.736 -15.896 1.00 98.19 172 ALA A C 1
ATOM 1380 O O . ALA A 1 172 ? 4.148 7.737 -15.626 1.00 98.19 172 ALA A O 1
ATOM 1381 N N . LYS A 1 173 ? 2.891 6.583 -17.093 1.00 96.88 173 LYS A N 1
ATOM 1382 C CA . LYS A 1 173 ? 3.024 7.549 -18.199 1.00 96.88 173 LYS A CA 1
ATOM 1383 C C . LYS A 1 173 ? 2.331 8.884 -17.916 1.00 96.88 173 LYS A C 1
ATOM 1385 O O . LYS A 1 173 ? 2.825 9.923 -18.359 1.00 96.88 173 LYS A O 1
ATOM 1390 N N . SER A 1 174 ? 1.201 8.892 -17.209 1.00 94.88 174 SER A N 1
ATOM 1391 C CA . SER A 1 174 ? 0.395 10.102 -16.971 1.00 94.88 174 SER A CA 1
ATOM 1392 C C . SER A 1 174 ? 0.462 10.634 -15.539 1.00 94.88 174 SER A C 1
ATOM 1394 O O . SER A 1 174 ? 0.091 11.781 -15.315 1.00 94.88 174 SER A O 1
ATOM 1396 N N . GLU A 1 175 ? 0.932 9.839 -14.581 1.00 96.50 175 GLU A N 1
ATOM 1397 C CA . GLU A 1 175 ? 0.907 10.171 -13.158 1.00 96.50 175 GLU A CA 1
ATOM 1398 C C . GLU A 1 175 ? 1.839 11.338 -12.799 1.00 96.50 175 GLU A C 1
ATOM 1400 O O . GLU A 1 175 ? 3.005 11.386 -13.207 1.00 96.50 175 GLU A O 1
ATOM 1405 N N . SER A 1 176 ? 1.312 12.260 -11.993 1.00 95.38 176 SER A N 1
ATOM 1406 C CA . SER A 1 176 ? 2.001 13.458 -11.509 1.00 95.38 176 SER A CA 1
ATOM 1407 C C . SER A 1 176 ? 2.441 13.343 -10.048 1.00 95.38 176 SER A C 1
ATOM 1409 O O . SER A 1 176 ? 3.374 14.034 -9.646 1.00 95.38 176 SER A O 1
ATOM 1411 N N . SER A 1 177 ? 1.820 12.466 -9.255 1.00 97.69 177 SER A N 1
ATOM 1412 C CA . SER A 1 177 ? 2.201 12.209 -7.867 1.00 97.69 177 SER A CA 1
ATOM 1413 C C . SER A 1 177 ? 3.506 11.418 -7.784 1.00 97.69 177 SER A C 1
ATOM 1415 O O . SER A 1 177 ? 3.585 10.262 -8.208 1.00 97.69 177 SER A O 1
ATOM 1417 N N . GLY A 1 178 ? 4.519 12.004 -7.140 1.00 96.94 178 GLY A N 1
ATOM 1418 C CA . GLY A 1 178 ? 5.765 11.302 -6.818 1.00 96.94 178 GLY A CA 1
ATOM 1419 C C . GLY A 1 178 ? 5.544 10.096 -5.898 1.00 96.94 178 GLY A C 1
ATOM 1420 O O . GLY A 1 178 ? 6.241 9.091 -6.023 1.00 96.94 178 GLY A O 1
ATOM 1421 N N . LEU A 1 179 ? 4.526 10.150 -5.029 1.00 97.62 179 LEU A N 1
ATOM 1422 C CA . LEU A 1 179 ? 4.165 9.045 -4.142 1.00 97.62 179 LEU A CA 1
ATOM 1423 C C . LEU A 1 179 ? 3.640 7.840 -4.936 1.00 97.62 179 LEU A C 1
ATOM 1425 O O . LEU A 1 179 ? 4.057 6.707 -4.688 1.00 97.62 179 LEU A O 1
ATOM 1429 N N . VAL A 1 180 ? 2.756 8.070 -5.910 1.00 98.50 180 VAL A N 1
ATOM 1430 C CA . VAL A 1 180 ? 2.239 6.998 -6.774 1.00 98.50 180 VAL A CA 1
ATOM 1431 C C . VAL A 1 180 ? 3.358 6.437 -7.656 1.00 98.50 180 VAL A C 1
ATOM 1433 O O . VAL A 1 180 ? 3.513 5.219 -7.725 1.00 98.50 180 VAL A O 1
ATOM 1436 N N . GLN A 1 181 ? 4.191 7.298 -8.255 1.00 98.38 181 GLN A N 1
ATOM 1437 C CA . GLN A 1 181 ? 5.356 6.882 -9.052 1.00 98.38 181 GLN A CA 1
ATOM 1438 C C . GLN A 1 181 ? 6.313 5.992 -8.238 1.00 98.38 181 GLN A C 1
ATOM 1440 O O . GLN A 1 181 ? 6.777 4.961 -8.726 1.00 98.38 181 GLN A O 1
ATOM 1445 N N . LEU A 1 182 ? 6.565 6.336 -6.970 1.00 98.25 182 LEU A N 1
ATOM 1446 C CA . LEU A 1 182 ? 7.397 5.530 -6.075 1.00 98.25 182 LEU A CA 1
ATOM 1447 C C . LEU A 1 182 ? 6.791 4.145 -5.813 1.00 98.25 182 LEU A C 1
ATOM 1449 O O . LEU A 1 182 ? 7.506 3.140 -5.834 1.00 98.25 182 LEU A O 1
ATOM 1453 N N . HIS A 1 183 ? 5.477 4.073 -5.599 1.00 98.44 183 HIS A N 1
ATOM 1454 C CA . HIS A 1 183 ? 4.797 2.796 -5.411 1.00 98.44 183 HIS A CA 1
ATOM 1455 C C . HIS A 1 183 ? 4.784 1.948 -6.686 1.00 98.44 183 HIS A C 1
ATOM 1457 O O . HIS A 1 183 ? 5.052 0.752 -6.593 1.00 98.44 183 HIS A O 1
ATOM 1463 N N . LEU A 1 184 ? 4.604 2.545 -7.867 1.00 98.69 184 LEU A N 1
ATOM 1464 C CA . LEU A 1 184 ? 4.766 1.854 -9.152 1.00 98.69 184 LEU A CA 1
ATOM 1465 C C . LEU A 1 184 ? 6.193 1.314 -9.326 1.00 98.69 184 LEU A C 1
ATOM 1467 O O . LEU A 1 184 ? 6.372 0.151 -9.679 1.00 98.69 184 LEU A O 1
ATOM 1471 N N . ALA A 1 185 ? 7.220 2.104 -8.999 1.00 98.56 185 ALA A N 1
ATOM 1472 C CA . ALA A 1 185 ? 8.608 1.642 -9.042 1.00 98.56 185 ALA A CA 1
ATOM 1473 C C . ALA A 1 185 ? 8.855 0.450 -8.103 1.00 98.56 185 ALA A C 1
ATOM 1475 O O . ALA A 1 185 ? 9.591 -0.470 -8.458 1.00 98.56 185 ALA A O 1
ATOM 1476 N N . SER A 1 186 ? 8.199 0.411 -6.938 1.00 97.69 186 SER A N 1
ATOM 1477 C CA . SER A 1 186 ? 8.324 -0.718 -6.008 1.00 97.69 186 SER A CA 1
ATOM 1478 C C . SER A 1 186 ? 7.768 -2.040 -6.561 1.00 97.69 186 SER A C 1
ATOM 1480 O O . SER A 1 186 ? 8.229 -3.104 -6.146 1.00 97.69 186 SER A O 1
ATOM 1482 N N . VAL A 1 187 ? 6.845 -1.989 -7.533 1.00 98.38 187 VAL A N 1
ATOM 1483 C CA . VAL A 1 187 ? 6.267 -3.177 -8.189 1.00 98.38 187 VAL A CA 1
ATOM 1484 C C . VAL A 1 187 ? 7.295 -3.902 -9.060 1.00 98.38 187 VAL A C 1
ATOM 1486 O O . VAL A 1 187 ? 7.220 -5.120 -9.203 1.00 98.38 187 VAL A O 1
ATOM 1489 N N . LEU A 1 188 ? 8.308 -3.200 -9.586 1.00 98.44 188 LEU A N 1
ATOM 1490 C CA . LEU A 1 188 ? 9.318 -3.782 -10.481 1.00 98.44 188 LEU A CA 1
ATOM 1491 C C . LEU A 1 188 ? 9.965 -5.049 -9.906 1.00 98.44 188 LEU A C 1
ATOM 1493 O O . LEU A 1 188 ? 10.217 -5.995 -10.646 1.00 98.44 188 LEU A O 1
ATOM 1497 N N . ARG A 1 189 ? 10.200 -5.105 -8.587 1.00 96.56 189 ARG A N 1
ATOM 1498 C CA . ARG A 1 189 ? 10.826 -6.271 -7.939 1.00 96.56 189 ARG A CA 1
ATOM 1499 C C . ARG A 1 189 ? 9.950 -7.530 -7.951 1.00 96.56 189 ARG A C 1
ATOM 1501 O O . ARG A 1 189 ? 10.494 -8.619 -7.807 1.00 96.56 189 ARG A O 1
ATOM 1508 N N . LEU A 1 190 ? 8.633 -7.372 -8.087 1.00 97.19 190 LEU A N 1
ATOM 1509 C CA . LEU A 1 190 ? 7.653 -8.462 -8.112 1.00 97.19 190 LEU A CA 1
ATOM 1510 C C . LEU A 1 190 ? 7.490 -9.051 -9.519 1.00 97.19 190 LEU A C 1
ATOM 1512 O O . LEU A 1 190 ? 6.992 -10.160 -9.676 1.00 97.19 190 LEU A O 1
ATOM 1516 N N . LEU A 1 191 ? 7.923 -8.323 -10.551 1.00 98.00 191 LEU A N 1
ATOM 1517 C CA . LEU A 1 191 ? 7.809 -8.764 -11.935 1.00 98.00 191 LEU A CA 1
ATOM 1518 C C . LEU A 1 191 ? 8.942 -9.738 -12.307 1.00 98.00 191 LEU A C 1
ATOM 1520 O O . LEU A 1 191 ? 10.094 -9.542 -11.877 1.00 98.00 191 LEU A O 1
ATOM 1524 N N . PRO A 1 192 ? 8.669 -10.726 -13.182 1.00 97.00 192 PRO A N 1
ATOM 1525 C CA . PRO A 1 192 ? 9.711 -11.459 -13.897 1.00 97.00 192 PRO A CA 1
ATOM 1526 C C . PRO A 1 192 ? 10.664 -10.493 -14.608 1.00 97.00 192 PRO A C 1
ATOM 1528 O O . PRO A 1 192 ? 10.218 -9.461 -15.111 1.00 97.00 192 PRO A O 1
ATOM 1531 N N . LEU A 1 193 ? 11.959 -10.825 -14.686 1.00 97.38 193 LEU A N 1
ATOM 1532 C CA . LEU A 1 193 ? 12.997 -9.915 -15.202 1.00 97.38 193 LEU A CA 1
ATOM 1533 C C . LEU A 1 193 ? 12.639 -9.310 -16.569 1.00 97.38 193 LEU A C 1
ATOM 1535 O O . LEU A 1 193 ? 12.742 -8.098 -16.737 1.00 97.38 193 LEU A O 1
ATOM 1539 N N . ALA A 1 194 ? 12.132 -10.131 -17.493 1.00 96.00 194 ALA A N 1
ATOM 1540 C CA . ALA A 1 194 ? 11.742 -9.705 -18.837 1.00 96.00 194 ALA A CA 1
ATOM 1541 C C . ALA A 1 194 ? 10.605 -8.661 -18.853 1.00 96.00 194 ALA A C 1
ATOM 1543 O O . ALA A 1 194 ? 10.584 -7.794 -19.720 1.00 96.00 194 ALA A O 1
ATOM 1544 N N . LYS A 1 195 ? 9.684 -8.695 -17.877 1.00 96.75 195 LYS A N 1
ATOM 1545 C CA . LYS A 1 195 ? 8.544 -7.762 -17.791 1.00 96.75 195 LYS A CA 1
ATOM 1546 C C . LYS A 1 195 ? 8.885 -6.441 -17.086 1.00 96.75 195 LYS A C 1
ATOM 1548 O O . LYS A 1 195 ? 8.080 -5.514 -17.091 1.00 96.75 195 LYS A O 1
ATOM 1553 N N . ARG A 1 196 ? 10.072 -6.311 -16.474 1.00 98.06 196 ARG A N 1
ATOM 1554 C CA . ARG A 1 196 ? 10.452 -5.100 -15.712 1.00 98.06 196 ARG A CA 1
ATOM 1555 C C . ARG A 1 196 ? 10.663 -3.877 -16.596 1.00 98.06 196 ARG A C 1
ATOM 1557 O O . ARG A 1 196 ? 10.415 -2.755 -16.157 1.00 98.06 196 ARG A O 1
ATOM 1564 N N . TRP A 1 197 ? 11.127 -4.087 -17.824 1.00 97.94 197 TRP A N 1
ATOM 1565 C CA . TRP A 1 197 ? 11.531 -3.007 -18.719 1.00 97.94 197 TRP A CA 1
ATOM 1566 C C . TRP A 1 197 ? 10.377 -2.110 -19.144 1.00 97.94 197 TRP A C 1
ATOM 1568 O O . TRP A 1 197 ? 10.569 -0.902 -19.247 1.00 97.94 197 TRP A O 1
ATOM 1578 N N . GLU A 1 198 ? 9.181 -2.663 -19.337 1.00 97.56 198 GLU A N 1
ATOM 1579 C CA . GLU A 1 198 ? 8.023 -1.893 -19.792 1.00 97.56 198 GLU A CA 1
ATOM 1580 C C . GLU A 1 198 ? 7.610 -0.831 -18.763 1.00 97.56 198 GLU A C 1
ATOM 1582 O O . GLU A 1 198 ? 7.570 0.366 -19.064 1.00 97.56 198 GLU A O 1
ATOM 1587 N N . LEU A 1 199 ? 7.388 -1.255 -17.515 1.00 98.56 199 LEU A N 1
ATOM 1588 C CA . LEU A 1 199 ? 7.035 -0.349 -16.425 1.00 98.56 199 LEU A CA 1
ATOM 1589 C C . LEU A 1 199 ? 8.183 0.610 -16.096 1.00 98.56 199 LEU A C 1
ATOM 1591 O O . LEU A 1 199 ? 7.954 1.807 -15.920 1.00 98.56 199 LEU A O 1
ATOM 1595 N N . ALA A 1 200 ? 9.426 0.120 -16.060 1.00 98.50 200 ALA A N 1
ATOM 1596 C CA . ALA A 1 200 ? 10.581 0.973 -15.803 1.00 98.50 200 ALA A CA 1
ATOM 1597 C C . ALA A 1 200 ? 10.725 2.064 -16.869 1.00 98.50 200 ALA A C 1
ATOM 1599 O O . ALA A 1 200 ? 11.037 3.207 -16.536 1.00 98.50 200 ALA A O 1
ATOM 1600 N N . SER A 1 201 ? 10.497 1.731 -18.143 1.00 98.25 201 SER A N 1
ATOM 1601 C CA . SER A 1 201 ? 10.588 2.690 -19.247 1.00 98.25 201 SER A CA 1
ATOM 1602 C C . SER A 1 201 ? 9.537 3.782 -19.103 1.00 98.25 201 SER A C 1
ATOM 1604 O O . SER A 1 201 ? 9.857 4.956 -19.266 1.00 98.25 201 SER A O 1
ATOM 1606 N N . ALA A 1 202 ? 8.307 3.421 -18.723 1.00 98.00 202 ALA A N 1
ATOM 1607 C CA . ALA A 1 202 ? 7.258 4.395 -18.435 1.00 98.00 202 ALA A CA 1
ATOM 1608 C C . ALA A 1 202 ? 7.634 5.330 -17.269 1.00 98.00 202 ALA A C 1
ATOM 1610 O O . ALA A 1 202 ? 7.474 6.544 -17.385 1.00 98.00 202 ALA A O 1
ATOM 1611 N N . LEU A 1 203 ? 8.193 4.778 -16.186 1.00 98.19 203 LEU A N 1
ATOM 1612 C CA . LEU A 1 203 ? 8.646 5.529 -15.008 1.00 98.19 203 LEU A CA 1
ATOM 1613 C C . LEU A 1 203 ? 9.812 6.482 -15.317 1.00 98.19 203 LEU A C 1
ATOM 1615 O O . LEU A 1 203 ? 9.886 7.580 -14.770 1.00 98.19 203 LEU A O 1
ATOM 1619 N N . ALA A 1 204 ? 10.733 6.067 -16.188 1.00 97.62 204 ALA A N 1
ATOM 1620 C CA . ALA A 1 204 ? 11.946 6.813 -16.518 1.00 97.62 204 ALA A CA 1
ATOM 1621 C C . ALA A 1 204 ? 11.819 7.699 -17.771 1.00 97.62 204 ALA A C 1
ATOM 1623 O O . ALA A 1 204 ? 12.799 8.337 -18.164 1.00 97.62 204 ALA A O 1
ATOM 1624 N N . ALA A 1 205 ? 10.638 7.760 -18.397 1.00 95.94 205 ALA A N 1
ATOM 1625 C CA . ALA A 1 205 ? 10.391 8.550 -19.606 1.00 95.94 205 ALA A CA 1
ATOM 1626 C C . ALA A 1 205 ? 10.339 10.068 -19.358 1.00 95.94 205 ALA A C 1
ATOM 1628 O O . ALA A 1 205 ? 10.444 10.847 -20.305 1.00 95.94 205 ALA A O 1
ATOM 1629 N N . LYS A 1 206 ? 10.174 10.500 -18.101 1.00 94.00 206 LYS A N 1
ATOM 1630 C CA . LYS A 1 206 ? 10.144 11.911 -17.685 1.00 94.00 206 LYS A CA 1
ATOM 1631 C C . LYS A 1 206 ? 11.253 12.196 -16.676 1.00 94.00 206 LYS A C 1
ATOM 1633 O O . LYS A 1 206 ? 11.679 11.312 -15.938 1.00 94.00 206 LYS A O 1
ATOM 1638 N N . ASP A 1 207 ? 11.699 13.444 -16.619 1.00 95.38 207 ASP A N 1
ATOM 1639 C CA . ASP A 1 207 ? 12.731 13.917 -15.690 1.00 95.38 207 ASP A CA 1
ATOM 1640 C C . ASP A 1 207 ? 12.169 14.637 -14.452 1.00 95.38 207 ASP A C 1
ATOM 1642 O O . ASP A 1 207 ? 12.945 15.040 -13.586 1.00 95.38 207 ASP A O 1
ATOM 1646 N N . THR A 1 208 ? 10.839 14.738 -14.322 1.00 95.06 208 THR A N 1
ATOM 1647 C CA . THR A 1 208 ? 10.135 15.444 -13.232 1.00 95.06 208 THR A CA 1
ATOM 1648 C C . THR A 1 208 ? 10.693 15.115 -11.844 1.00 95.06 208 THR A C 1
ATOM 1650 O O . THR A 1 208 ? 10.885 16.008 -11.025 1.00 95.06 208 THR A O 1
ATOM 1653 N N . PHE A 1 209 ? 11.017 13.842 -11.600 1.00 95.25 209 PHE A N 1
ATOM 1654 C CA . PHE A 1 209 ? 11.559 13.344 -10.331 1.00 95.25 209 PHE A CA 1
ATOM 1655 C C . PHE A 1 209 ? 13.001 12.825 -10.454 1.00 95.25 209 PHE A C 1
ATOM 1657 O O . PHE A 1 209 ? 13.465 12.042 -9.629 1.00 95.25 209 PHE A O 1
ATOM 1664 N N . ALA A 1 210 ? 13.758 13.258 -11.468 1.00 96.38 210 ALA A N 1
ATOM 1665 C CA . ALA A 1 210 ? 15.120 12.767 -11.704 1.00 96.38 210 ALA A CA 1
ATOM 1666 C C . ALA A 1 210 ? 16.103 13.088 -10.560 1.00 96.38 210 ALA A C 1
ATOM 1668 O O . 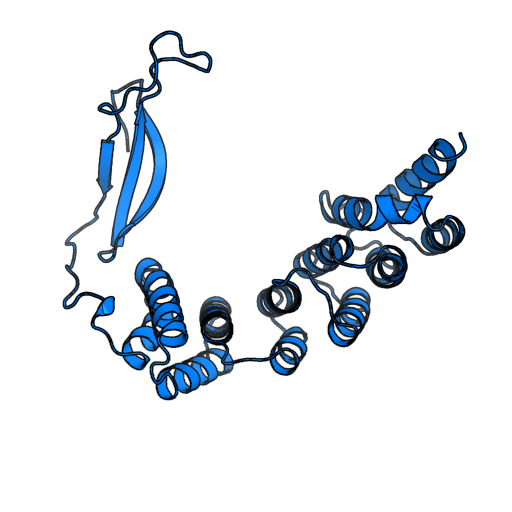ALA A 1 210 ? 17.107 12.390 -10.398 1.00 96.38 210 ALA A O 1
ATOM 1669 N N . LYS A 1 211 ? 15.822 14.141 -9.777 1.00 96.75 211 LYS A N 1
ATOM 1670 C CA . LYS A 1 211 ? 16.607 14.562 -8.603 1.00 96.75 211 LYS A CA 1
ATOM 1671 C C . LYS A 1 211 ? 16.030 14.075 -7.268 1.00 96.75 211 LYS A C 1
ATOM 1673 O O . LYS A 1 211 ? 16.628 14.361 -6.235 1.00 96.75 211 LYS A O 1
ATOM 1678 N N . ASP A 1 212 ? 14.905 13.359 -7.279 1.00 97.19 212 ASP A N 1
ATOM 1679 C CA . ASP A 1 212 ? 14.339 12.778 -6.062 1.00 97.19 212 ASP A CA 1
ATOM 1680 C C . ASP A 1 212 ? 15.353 11.802 -5.421 1.00 97.19 212 ASP A C 1
ATOM 1682 O O . ASP A 1 212 ? 16.034 11.056 -6.141 1.00 97.19 212 ASP A O 1
ATOM 1686 N N . PRO A 1 213 ? 15.526 11.809 -4.086 1.00 96.31 213 PRO A N 1
ATOM 1687 C CA . PRO A 1 213 ? 16.511 10.950 -3.437 1.00 96.31 213 PRO A CA 1
ATOM 1688 C C . PRO A 1 213 ? 16.134 9.462 -3.468 1.00 96.31 213 PRO A C 1
ATOM 1690 O O . PRO A 1 213 ? 17.028 8.625 -3.342 1.00 96.31 213 PRO A O 1
ATOM 1693 N N . VAL A 1 214 ? 14.857 9.118 -3.665 1.00 97.31 214 VAL A N 1
ATOM 1694 C CA . VAL A 1 214 ? 14.325 7.757 -3.520 1.00 97.31 214 VAL A CA 1
ATOM 1695 C C . VAL A 1 214 ? 13.936 7.139 -4.863 1.00 97.31 214 VAL A C 1
ATOM 1697 O O . VAL A 1 214 ? 14.380 6.032 -5.162 1.00 97.31 214 VAL A O 1
ATOM 1700 N N . LEU A 1 215 ? 13.143 7.817 -5.697 1.00 97.88 215 LEU A N 1
ATOM 1701 C CA . LEU A 1 215 ? 12.542 7.231 -6.900 1.00 97.88 215 LEU A CA 1
ATOM 1702 C C . LEU A 1 215 ? 13.583 6.656 -7.883 1.00 97.88 215 LEU A C 1
ATOM 1704 O O . LEU A 1 215 ? 13.443 5.486 -8.251 1.00 97.88 215 LEU A O 1
ATOM 1708 N N . PRO A 1 216 ? 14.661 7.372 -8.273 1.00 98.31 216 PRO A N 1
ATOM 1709 C CA . PRO A 1 216 ? 15.706 6.795 -9.118 1.00 98.31 216 PRO A CA 1
ATOM 1710 C C . PRO A 1 216 ? 16.360 5.547 -8.511 1.00 98.31 216 PRO A C 1
ATOM 1712 O O . PRO A 1 216 ? 16.721 4.631 -9.242 1.00 98.31 216 PRO A O 1
ATOM 1715 N N . LEU A 1 217 ? 16.519 5.490 -7.183 1.00 98.25 217 LEU A N 1
ATOM 1716 C CA . LEU A 1 217 ? 17.086 4.318 -6.511 1.00 98.25 217 LEU A CA 1
ATOM 1717 C C . LEU A 1 217 ? 16.094 3.154 -6.490 1.00 98.25 217 LEU A C 1
ATOM 1719 O O . LEU A 1 217 ? 16.490 2.020 -6.734 1.00 98.25 217 LEU A O 1
ATOM 1723 N N . MET A 1 218 ? 14.809 3.431 -6.273 1.00 98.31 218 MET A N 1
ATOM 1724 C CA . MET A 1 218 ? 13.764 2.410 -6.304 1.00 98.31 218 MET A CA 1
ATOM 1725 C C . MET A 1 218 ? 13.659 1.760 -7.688 1.00 98.31 218 MET A C 1
ATOM 1727 O O . MET A 1 218 ? 13.655 0.534 -7.791 1.00 98.31 218 MET A O 1
ATOM 1731 N N . ILE A 1 219 ? 13.660 2.569 -8.756 1.00 98.56 219 ILE A N 1
ATOM 1732 C CA . ILE A 1 219 ? 13.678 2.057 -10.134 1.00 98.56 219 ILE A CA 1
ATOM 1733 C C . ILE A 1 219 ? 14.937 1.212 -10.362 1.00 98.56 219 ILE A C 1
ATOM 1735 O O . ILE A 1 219 ? 14.838 0.100 -10.877 1.00 98.56 219 ILE A O 1
ATOM 1739 N N . TRP A 1 220 ? 16.106 1.704 -9.933 1.00 98.31 220 TRP A N 1
ATOM 1740 C CA . TRP A 1 220 ? 17.371 0.976 -10.049 1.00 98.31 220 TRP A CA 1
ATOM 1741 C C . TRP A 1 220 ? 17.328 -0.394 -9.368 1.00 98.31 220 TRP A C 1
ATOM 1743 O O . TRP A 1 220 ? 17.666 -1.392 -9.999 1.00 98.31 220 TRP A O 1
ATOM 1753 N N . PHE A 1 221 ? 16.885 -0.471 -8.112 1.00 97.69 221 PHE A N 1
ATOM 1754 C CA . PHE A 1 221 ? 16.773 -1.745 -7.398 1.00 97.69 221 PHE A CA 1
ATOM 1755 C C . PHE A 1 221 ? 15.784 -2.699 -8.072 1.00 97.69 221 PHE A C 1
ATOM 1757 O O . PHE A 1 221 ? 16.014 -3.908 -8.095 1.00 97.69 221 PHE A O 1
ATOM 1764 N N . GLY A 1 222 ? 14.730 -2.152 -8.683 1.00 97.62 222 GLY A N 1
ATOM 1765 C CA . GLY A 1 222 ? 13.809 -2.897 -9.528 1.00 97.62 222 GLY A CA 1
ATOM 1766 C C . GLY A 1 222 ? 14.492 -3.527 -10.742 1.00 97.62 222 GLY A C 1
ATOM 1767 O O . GLY A 1 222 ? 14.343 -4.723 -10.969 1.00 97.62 222 GLY A O 1
ATOM 1768 N N . ILE A 1 223 ? 15.261 -2.767 -11.522 1.00 97.81 223 ILE A N 1
ATOM 1769 C CA . ILE A 1 223 ? 15.782 -3.240 -12.820 1.00 97.81 223 ILE A CA 1
ATOM 1770 C C . ILE A 1 223 ? 17.192 -3.835 -12.781 1.00 97.81 223 ILE A C 1
ATOM 1772 O O . ILE A 1 223 ? 17.549 -4.557 -13.705 1.00 97.81 223 ILE A O 1
ATOM 1776 N N . ASN A 1 224 ? 17.998 -3.582 -11.746 1.00 96.56 224 ASN A N 1
ATOM 1777 C CA . ASN A 1 224 ? 19.405 -4.006 -11.702 1.00 96.56 224 ASN A CA 1
ATOM 1778 C C . ASN A 1 224 ? 19.623 -5.505 -12.017 1.00 96.56 224 ASN A C 1
ATOM 1780 O O . ASN A 1 224 ? 20.508 -5.806 -12.820 1.00 96.56 224 ASN A O 1
ATOM 1784 N N . PRO A 1 225 ? 18.824 -6.455 -11.484 1.00 95.50 225 PRO A N 1
ATOM 1785 C CA . PRO A 1 225 ? 18.972 -7.867 -11.844 1.00 95.50 225 PRO A CA 1
ATOM 1786 C C . PRO A 1 225 ? 18.653 -8.163 -13.319 1.00 95.50 225 PRO A C 1
ATOM 1788 O O . PRO A 1 225 ? 19.238 -9.073 -13.897 1.00 95.50 225 PRO A O 1
ATOM 1791 N N . ALA A 1 226 ? 17.757 -7.390 -13.942 1.00 96.62 226 ALA A N 1
ATOM 1792 C CA . ALA A 1 226 ? 17.366 -7.576 -15.339 1.00 96.62 226 ALA A CA 1
ATOM 1793 C C . ALA A 1 226 ? 18.451 -7.104 -16.320 1.00 96.62 226 ALA A C 1
ATOM 1795 O O . ALA A 1 226 ? 18.550 -7.655 -17.410 1.00 96.62 226 ALA A O 1
ATOM 1796 N N . VAL A 1 227 ? 19.306 -6.149 -15.925 1.00 96.19 227 VAL A N 1
ATOM 1797 C CA . VAL A 1 227 ? 20.379 -5.604 -16.783 1.00 96.19 227 VAL A CA 1
ATOM 1798 C C . VAL A 1 227 ? 21.321 -6.696 -17.298 1.00 96.19 227 VAL A C 1
ATOM 1800 O O . VAL A 1 227 ? 21.707 -6.674 -18.462 1.00 96.19 227 VAL A O 1
ATOM 1803 N N . ALA A 1 228 ? 21.707 -7.640 -16.436 1.00 91.19 228 ALA A N 1
ATOM 1804 C CA . ALA A 1 228 ? 22.605 -8.731 -16.818 1.00 91.19 228 ALA A CA 1
ATOM 1805 C C . ALA A 1 228 ? 21.883 -9.848 -17.591 1.00 91.19 228 ALA A C 1
ATOM 1807 O O . ALA A 1 228 ? 22.514 -10.553 -18.370 1.00 91.19 228 ALA A O 1
ATOM 1808 N N . ALA A 1 229 ? 20.573 -10.002 -17.378 1.00 94.50 229 ALA A N 1
ATOM 1809 C CA . ALA A 1 229 ? 19.763 -11.016 -18.044 1.00 94.50 229 ALA A CA 1
ATOM 1810 C C . ALA A 1 229 ? 19.401 -10.630 -19.487 1.00 94.50 229 ALA A C 1
ATOM 1812 O O . ALA A 1 229 ? 19.254 -11.509 -20.330 1.00 94.50 229 ALA A O 1
ATOM 1813 N N . ASP A 1 230 ? 19.264 -9.331 -19.770 1.00 94.94 230 ASP A N 1
ATOM 1814 C CA . ASP A 1 230 ? 18.942 -8.817 -21.100 1.00 94.94 230 ASP A CA 1
ATOM 1815 C C . ASP A 1 230 ? 19.708 -7.519 -21.385 1.00 94.94 230 ASP A C 1
ATOM 1817 O O . ASP A 1 230 ? 19.293 -6.404 -21.045 1.00 94.94 230 ASP A O 1
ATOM 1821 N N . ARG A 1 231 ? 20.875 -7.687 -22.015 1.00 94.75 231 ARG A N 1
ATOM 1822 C CA . ARG A 1 231 ? 21.790 -6.591 -22.346 1.00 94.75 231 ARG A CA 1
ATOM 1823 C C . ARG A 1 231 ? 21.197 -5.648 -23.396 1.00 94.75 231 ARG A C 1
ATOM 1825 O O . ARG A 1 231 ? 21.438 -4.444 -23.329 1.00 94.75 231 ARG A O 1
ATOM 1832 N N . THR A 1 232 ? 20.432 -6.188 -24.344 1.00 95.00 232 THR A N 1
ATOM 1833 C CA . THR A 1 232 ? 19.815 -5.425 -25.435 1.00 95.00 232 THR A CA 1
ATOM 1834 C C . THR A 1 232 ? 18.728 -4.513 -24.884 1.00 95.00 232 THR A C 1
ATOM 1836 O O . THR A 1 232 ? 18.804 -3.300 -25.073 1.00 95.00 232 THR A O 1
ATOM 1839 N N . ALA A 1 233 ? 17.806 -5.052 -24.080 1.00 95.88 233 ALA A N 1
ATOM 1840 C CA . ALA A 1 233 ? 16.761 -4.251 -23.446 1.00 95.88 233 ALA A CA 1
ATOM 1841 C C . ALA A 1 233 ? 17.336 -3.159 -22.527 1.00 95.88 233 ALA A C 1
ATOM 1843 O O . ALA A 1 233 ? 16.810 -2.046 -22.471 1.00 95.88 233 ALA A O 1
ATOM 1844 N N . ALA A 1 234 ? 18.449 -3.431 -21.837 1.00 96.56 234 ALA A N 1
ATOM 1845 C CA . ALA A 1 234 ? 19.130 -2.431 -21.019 1.00 96.56 234 ALA A CA 1
ATOM 1846 C C . ALA A 1 234 ? 19.712 -1.267 -21.850 1.00 96.56 234 ALA A C 1
ATOM 1848 O O . ALA A 1 234 ? 19.651 -0.112 -21.417 1.00 96.56 234 ALA A O 1
ATOM 1849 N N . ILE A 1 235 ? 20.265 -1.549 -23.035 1.00 95.44 235 ILE A N 1
ATOM 1850 C CA . ILE A 1 235 ? 20.764 -0.527 -23.970 1.00 95.44 235 ILE A CA 1
ATOM 1851 C C . ILE A 1 235 ? 19.596 0.299 -24.530 1.00 95.44 235 ILE A C 1
ATOM 1853 O O . ILE A 1 235 ? 19.658 1.533 -24.524 1.00 95.44 235 ILE A O 1
ATOM 1857 N N . ASP A 1 236 ? 18.506 -0.357 -24.926 1.00 95.94 236 ASP A N 1
ATOM 1858 C CA . ASP A 1 236 ? 17.298 0.309 -25.426 1.00 95.94 236 ASP A CA 1
ATOM 1859 C C . ASP A 1 236 ? 16.666 1.215 -24.359 1.00 95.94 236 ASP A C 1
ATOM 1861 O O . ASP A 1 236 ? 16.280 2.358 -24.635 1.00 95.94 236 ASP A O 1
ATOM 1865 N N . PHE A 1 237 ? 16.640 0.753 -23.105 1.00 96.88 237 PHE A N 1
ATOM 1866 C CA . PHE A 1 237 ? 16.188 1.537 -21.961 1.00 96.88 237 PHE A CA 1
ATOM 1867 C C . PHE A 1 237 ? 17.026 2.809 -21.768 1.00 96.88 237 PHE A C 1
ATOM 1869 O O . PHE A 1 237 ? 16.467 3.892 -21.577 1.00 96.88 237 PHE A O 1
ATOM 1876 N N . ILE A 1 238 ? 18.364 2.719 -21.831 1.00 95.19 238 ILE A N 1
ATOM 1877 C CA . ILE A 1 238 ? 19.253 3.884 -21.653 1.00 95.19 238 ILE A CA 1
ATOM 1878 C C . ILE A 1 238 ? 18.943 4.981 -22.676 1.00 95.19 238 ILE A C 1
ATOM 1880 O O . ILE A 1 238 ? 18.984 6.162 -22.318 1.00 95.19 238 ILE A O 1
ATOM 1884 N N . SER A 1 239 ? 18.639 4.602 -23.918 1.00 92.62 239 SER A N 1
ATOM 1885 C CA . SER A 1 239 ? 18.384 5.536 -25.022 1.00 92.62 239 SER A CA 1
ATOM 1886 C C . SER A 1 239 ? 17.166 6.431 -24.769 1.00 92.62 239 SER A C 1
ATOM 1888 O O . SER A 1 239 ? 17.163 7.598 -25.160 1.00 92.62 239 SER A O 1
ATOM 1890 N N . ASN A 1 240 ? 16.162 5.916 -24.054 1.00 92.75 240 ASN A N 1
ATOM 1891 C CA . ASN A 1 240 ? 14.912 6.627 -23.765 1.00 92.75 240 ASN A CA 1
ATOM 1892 C C . ASN A 1 240 ? 14.819 7.162 -22.324 1.00 92.75 240 ASN A C 1
ATOM 1894 O O . ASN A 1 240 ? 13.963 7.995 -22.024 1.00 92.75 240 ASN A O 1
ATOM 1898 N N . CYS A 1 241 ? 15.710 6.726 -21.433 1.00 97.31 241 CYS A N 1
ATOM 1899 C CA . CYS A 1 241 ? 15.722 7.110 -20.026 1.00 97.31 241 CYS A CA 1
ATOM 1900 C C . CYS A 1 241 ? 16.109 8.585 -19.829 1.00 97.31 241 CYS A C 1
ATOM 1902 O O . CYS A 1 241 ? 17.201 9.025 -20.194 1.00 97.31 241 CYS A O 1
ATOM 1904 N N . LYS A 1 242 ? 15.235 9.355 -19.173 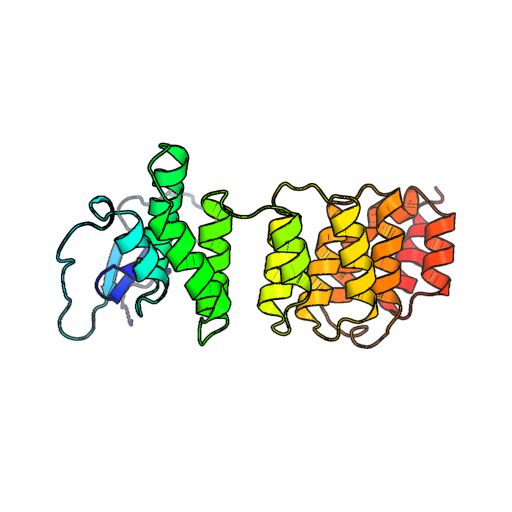1.00 97.31 242 LYS A N 1
ATOM 1905 C CA . LYS A 1 242 ? 15.463 10.768 -18.831 1.00 97.31 242 LYS A CA 1
ATOM 1906 C C . LYS A 1 242 ? 16.099 10.978 -17.457 1.00 97.31 242 LYS A C 1
ATOM 1908 O O . LYS A 1 242 ? 16.416 12.108 -17.106 1.00 97.31 242 LYS A O 1
ATOM 1913 N N . ILE A 1 243 ? 16.336 9.913 -16.687 1.00 98.06 243 ILE A N 1
ATOM 1914 C CA . ILE A 1 243 ? 16.906 9.984 -15.334 1.00 98.06 243 ILE A CA 1
ATOM 1915 C C . ILE A 1 243 ? 18.424 9.714 -15.392 1.00 98.06 243 ILE A C 1
ATOM 1917 O O . ILE A 1 243 ? 18.836 8.561 -15.560 1.00 98.06 243 ILE A O 1
ATOM 1921 N N . PRO A 1 244 ? 19.300 10.725 -15.196 1.00 97.69 244 PRO A N 1
ATOM 1922 C CA . PRO A 1 244 ? 20.746 10.562 -15.391 1.00 97.69 244 PRO A CA 1
ATOM 1923 C C . PRO A 1 244 ? 21.384 9.501 -14.488 1.00 97.69 244 PRO A C 1
ATOM 1925 O O . PRO A 1 244 ? 22.247 8.747 -14.932 1.00 97.69 244 PRO A O 1
ATOM 1928 N N . LYS A 1 245 ? 20.931 9.395 -13.230 1.00 97.62 245 LYS A N 1
ATOM 1929 C CA . LYS A 1 245 ? 21.447 8.409 -12.267 1.00 97.62 245 LYS A CA 1
ATOM 1930 C C . LYS A 1 245 ? 21.248 6.970 -12.763 1.00 97.62 245 LYS A C 1
ATOM 1932 O O . LYS A 1 245 ? 22.175 6.169 -12.670 1.00 97.62 245 LYS A O 1
ATOM 1937 N N . LEU A 1 246 ? 20.083 6.672 -13.347 1.00 98.06 246 LEU A N 1
ATOM 1938 C CA . LEU A 1 246 ? 19.785 5.356 -13.917 1.00 98.06 246 LEU A CA 1
ATOM 1939 C C . LEU A 1 246 ? 20.699 5.041 -15.102 1.00 98.06 246 LEU A C 1
ATOM 1941 O O . LEU A 1 246 ? 21.285 3.963 -15.136 1.00 98.06 246 LEU A O 1
ATOM 1945 N N . ARG A 1 247 ? 20.885 5.992 -16.028 1.00 97.44 247 ARG A N 1
ATOM 1946 C CA . ARG A 1 247 ? 21.795 5.818 -17.175 1.00 97.44 247 ARG A CA 1
ATOM 1947 C C . ARG A 1 247 ? 23.208 5.455 -16.716 1.00 97.44 247 ARG A C 1
ATOM 1949 O O . ARG A 1 247 ? 23.786 4.494 -17.214 1.00 97.44 247 ARG A O 1
ATOM 1956 N N . THR A 1 248 ? 23.732 6.173 -15.721 1.00 97.19 248 THR A N 1
ATOM 1957 C CA . THR A 1 248 ? 25.060 5.910 -15.149 1.00 97.19 248 THR A CA 1
ATOM 1958 C C . THR A 1 248 ? 25.152 4.527 -14.506 1.00 97.19 248 THR A C 1
ATOM 1960 O O . THR A 1 248 ? 26.133 3.817 -14.718 1.00 97.19 248 THR A O 1
ATOM 1963 N N . PHE A 1 249 ? 24.154 4.127 -13.713 1.00 97.50 249 PHE A N 1
ATOM 1964 C CA . PHE A 1 249 ? 24.173 2.834 -13.024 1.00 97.50 249 PHE A CA 1
ATOM 1965 C C . PHE A 1 249 ? 24.074 1.658 -13.993 1.00 97.50 249 PHE A C 1
ATOM 1967 O O . PHE A 1 249 ? 24.847 0.709 -13.870 1.00 97.50 249 PHE A O 1
ATOM 1974 N N . ILE A 1 250 ? 23.203 1.749 -15.000 1.00 96.88 250 ILE A N 1
ATOM 1975 C CA . ILE A 1 250 ? 23.066 0.704 -16.019 1.00 96.88 250 ILE A CA 1
ATOM 1976 C C . ILE A 1 250 ? 24.350 0.608 -16.850 1.00 96.88 250 ILE A C 1
ATOM 1978 O O . ILE A 1 250 ? 24.869 -0.492 -17.010 1.00 96.88 250 ILE A O 1
ATOM 1982 N N . ALA A 1 251 ? 24.928 1.730 -17.297 1.00 95.19 251 ALA A N 1
ATOM 1983 C CA . ALA A 1 251 ? 26.192 1.721 -18.040 1.00 95.19 251 ALA A CA 1
ATOM 1984 C C . ALA A 1 251 ? 27.325 1.044 -17.247 1.00 95.19 251 ALA A C 1
ATOM 1986 O O . ALA A 1 251 ? 28.021 0.177 -17.774 1.00 95.19 251 ALA A O 1
ATOM 1987 N N . ARG A 1 252 ? 27.466 1.371 -15.954 1.00 95.25 252 ARG A N 1
ATOM 1988 C CA . ARG A 1 252 ? 28.446 0.719 -15.066 1.00 95.25 252 ARG A CA 1
ATOM 1989 C C . ARG A 1 252 ? 28.189 -0.778 -14.925 1.00 95.25 252 ARG A C 1
ATOM 1991 O O . ARG A 1 252 ? 29.130 -1.563 -14.979 1.00 95.25 252 ARG A O 1
ATOM 1998 N N . ARG A 1 253 ? 26.925 -1.183 -14.774 1.00 94.69 253 ARG A N 1
ATOM 1999 C C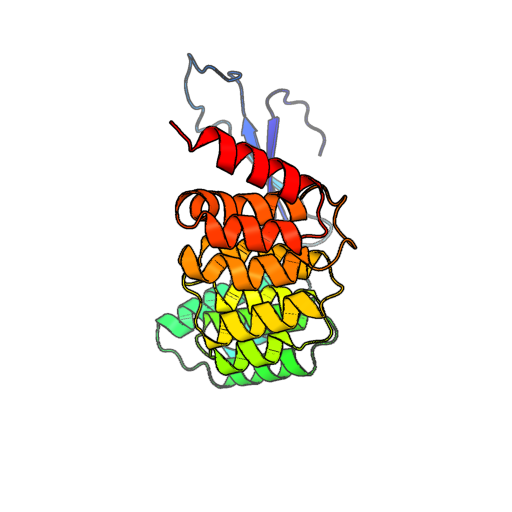A . ARG A 1 253 ? 26.550 -2.595 -14.641 1.00 94.69 253 ARG A CA 1
ATOM 2000 C C . ARG A 1 253 ? 26.810 -3.388 -15.919 1.00 94.69 253 ARG A C 1
ATOM 2002 O O . ARG A 1 253 ? 27.277 -4.516 -15.823 1.00 94.69 253 ARG A O 1
ATOM 2009 N N . LEU A 1 254 ? 26.560 -2.806 -17.091 1.00 93.44 254 LEU A N 1
ATOM 2010 C CA . LEU A 1 254 ? 26.839 -3.428 -18.388 1.00 93.44 254 LEU A CA 1
ATOM 2011 C C . LEU A 1 254 ? 28.339 -3.682 -18.593 1.00 93.44 254 LEU A C 1
ATOM 2013 O O . LEU A 1 254 ? 28.716 -4.747 -19.077 1.00 93.44 254 LEU A O 1
ATOM 2017 N N . VAL A 1 255 ? 29.195 -2.730 -18.209 1.00 90.25 255 VAL A N 1
ATOM 2018 C CA . VAL A 1 255 ? 30.657 -2.890 -18.295 1.00 90.25 255 VAL A CA 1
ATOM 2019 C C . VAL A 1 255 ? 31.160 -3.918 -17.279 1.00 90.25 255 VAL A C 1
ATOM 2021 O O . VAL A 1 255 ? 31.904 -4.815 -17.649 1.00 90.25 255 VAL A O 1
ATOM 2024 N N . GLY A 1 256 ? 30.702 -3.848 -16.026 1.00 82.44 256 GLY A N 1
ATOM 2025 C CA . GLY A 1 256 ? 31.145 -4.757 -14.959 1.00 82.44 256 GLY A CA 1
ATOM 2026 C C . GLY A 1 256 ? 30.569 -6.178 -15.007 1.00 82.44 256 GLY A C 1
ATOM 2027 O O . GLY A 1 256 ? 30.880 -6.968 -14.130 1.00 82.44 256 GLY A O 1
ATOM 2028 N N . SER A 1 257 ? 29.702 -6.503 -15.971 1.00 64.62 257 SER A N 1
ATOM 2029 C CA . SER A 1 257 ? 29.201 -7.875 -16.202 1.00 64.62 257 SER A CA 1
ATOM 2030 C C . SER A 1 257 ? 29.877 -8.538 -17.415 1.00 64.62 257 SER A C 1
ATOM 2032 O O . SER A 1 257 ? 29.325 -9.474 -17.981 1.00 64.62 257 SER A O 1
ATOM 2034 N N . GLY A 1 258 ? 30.984 -7.961 -17.900 1.00 55.97 258 GLY A N 1
ATOM 2035 C CA . GLY A 1 258 ? 31.739 -8.411 -19.076 1.00 55.97 258 GLY A CA 1
ATOM 2036 C C . GLY A 1 258 ? 32.963 -9.284 -18.774 1.00 55.97 258 GLY A C 1
ATOM 2037 O O . GLY A 1 258 ? 33.771 -9.469 -19.678 1.00 55.97 258 GLY A O 1
ATOM 2038 N N . GLU A 1 259 ? 33.089 -9.792 -17.547 1.00 39.53 259 GLU A N 1
ATOM 2039 C CA . GLU A 1 259 ? 34.018 -10.856 -17.123 1.00 39.53 259 GLU A CA 1
ATOM 2040 C C . GLU A 1 259 ? 33.203 -12.074 -16.673 1.00 39.53 259 GLU A C 1
ATOM 2042 O O . GLU A 1 259 ? 33.666 -13.210 -16.917 1.00 39.53 259 GLU A O 1
#

Sequence (259 aa):
MQTKDVWFRGVELSYGPDGGVYVLDWSDIGECHENDGVHRTSGRIFKISYGETKRLAKPLHELDSLELAKLQTHKNEWHSRVARRLLQEHALAGKDLGQAREAMLELYRSGKTAAHRLRAMWVLHSIGAVDEAWLLEQSHDENEHVRVWSIKLLTDAGAVSDAALDRFVRLAKSESSGLVQLHLASVLRLLPLAKRWELASALAAKDTFAKDPVLPLMIWFGINPAVAADRTAAIDFISNCKIPKLRTFIARRLVGSGE

Radius of gyration: 24.1 Å; Cα contacts (8 Å, |Δi|>4): 334; chains: 1; bounding box: 59×33×62 Å